Protein AF-A0A951LRX7-F1 (afdb_monomer_lite)

Sequence (237 aa):
MRARKAVAAWLAATILCASPAAPASETRTYRYDALGRLVGTASSTGATTGIGYDPAGNRQSYVVTGAGLAGAGGGGGGGSGGGGGGGATPTVADGSFELPWQDGGYQYDPSAAGARFTGYSGVAANGSAWGFAAAPDGSQVGFLQGGSTTEAATITLAVTGLTPGASYRIVFSHARRPVTGTMWFNVWFDGTDVADVMSTSTDFTPVTSAAFTATATTGTIAFTGVVTANPISAAID

Foldseek 3Di:
DDDDDDDDDDDDDDDPPDDPDDPPDKDKDFDADPVRHTQKIAIPQGKMWGWDADPVGHTDDIDIDGDDDDDDDDDDDDDDDDDDPDQDDKDKACQQVPPPPDPQEKDAFDDDDQKTKDDGKTKGFDNHPLQFHARPDDTIWTKWWEQAQPFKIKMKIKMARADAFDKDKDKKKKAKRPVFAKWWKFKDKQNHTFDTDIHHHSDIDMDITHIDGDRDRMIMIMIITDHDSGGIMMTMD

Radius of gyration: 24.35 Å; chains: 1; bounding box: 57×44×97 Å

Structure (mmCIF, N/CA/C/O backbone):
data_AF-A0A951LRX7-F1
#
_entry.id   AF-A0A951LRX7-F1
#
loop_
_atom_site.group_PDB
_atom_site.id
_atom_site.type_symbol
_atom_site.label_ato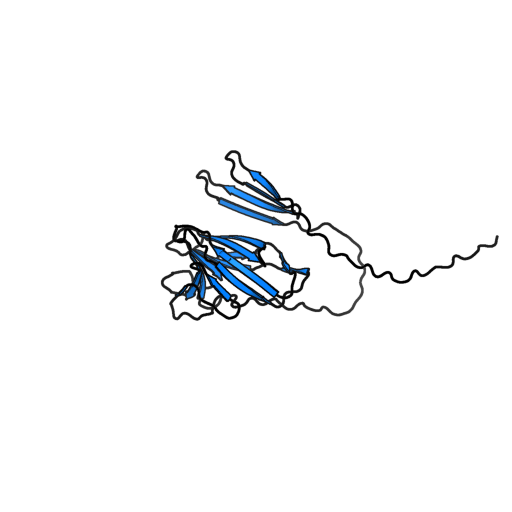m_id
_atom_site.label_alt_id
_atom_site.label_comp_id
_atom_site.label_asym_id
_atom_site.label_entity_id
_atom_site.label_seq_id
_atom_site.pdbx_PDB_ins_code
_atom_site.Cartn_x
_atom_site.Cartn_y
_atom_site.Cartn_z
_atom_site.occupancy
_atom_site.B_iso_or_equiv
_atom_site.auth_seq_id
_atom_site.auth_comp_id
_atom_site.auth_asym_id
_atom_site.auth_atom_id
_atom_site.pdbx_PDB_model_num
ATOM 1 N N . MET A 1 1 ? -24.155 -14.295 78.243 1.00 43.94 1 MET A N 1
ATOM 2 C CA . MET A 1 1 ? -24.267 -14.918 76.904 1.00 43.94 1 MET A CA 1
ATOM 3 C C . MET A 1 1 ? -25.633 -14.621 76.297 1.00 43.94 1 MET A C 1
ATOM 5 O O . MET A 1 1 ? -26.595 -15.230 76.736 1.00 43.94 1 MET A O 1
ATOM 9 N N . ARG A 1 2 ? -25.727 -13.705 75.322 1.00 36.19 2 ARG A N 1
ATOM 10 C CA . ARG A 1 2 ? -26.761 -13.680 74.262 1.00 36.19 2 ARG A CA 1
ATOM 11 C C . ARG A 1 2 ? -26.201 -12.875 73.082 1.00 36.19 2 ARG A C 1
ATOM 13 O O . ARG A 1 2 ? -26.128 -11.654 73.152 1.00 36.19 2 ARG A O 1
ATOM 20 N N . ALA A 1 3 ? -25.749 -13.576 72.044 1.00 32.62 3 ALA A N 1
ATOM 21 C CA . ALA A 1 3 ? -25.273 -12.989 70.795 1.00 32.62 3 ALA A CA 1
ATOM 22 C C . ALA A 1 3 ? -26.460 -12.418 70.000 1.00 32.62 3 ALA A C 1
ATOM 24 O O . ALA A 1 3 ? -27.475 -13.099 69.832 1.00 32.62 3 ALA A O 1
ATOM 25 N N . ARG A 1 4 ? -26.352 -11.173 69.519 1.00 39.75 4 ARG A N 1
ATOM 26 C CA . ARG A 1 4 ? -27.308 -10.592 68.568 1.00 39.75 4 ARG A CA 1
ATOM 27 C C . ARG A 1 4 ? -26.765 -10.761 67.150 1.00 39.75 4 ARG A C 1
ATOM 29 O O . ARG A 1 4 ? -25.621 -10.428 66.868 1.00 39.75 4 ARG A O 1
ATOM 36 N N . LYS A 1 5 ? -27.615 -11.359 66.318 1.00 33.69 5 LYS A N 1
ATOM 37 C CA . LYS A 1 5 ? -27.404 -11.772 64.930 1.00 33.69 5 LYS A CA 1
ATOM 38 C C . LYS A 1 5 ? -27.081 -10.566 64.039 1.00 33.69 5 LYS A C 1
ATOM 40 O O . LYS A 1 5 ? -27.768 -9.551 64.124 1.00 33.69 5 LYS A O 1
ATOM 45 N N . ALA A 1 6 ? -26.078 -10.711 63.177 1.00 30.58 6 ALA A N 1
ATOM 46 C CA . ALA A 1 6 ? -25.810 -9.781 62.087 1.00 30.58 6 ALA A CA 1
ATOM 47 C C . ALA A 1 6 ? -26.921 -9.896 61.029 1.00 30.58 6 ALA A C 1
ATOM 49 O O . ALA A 1 6 ? -27.243 -10.996 60.580 1.00 30.58 6 ALA A O 1
ATOM 50 N N . VAL A 1 7 ? -27.516 -8.763 60.658 1.00 33.38 7 VAL A N 1
ATOM 51 C CA . VAL A 1 7 ? -28.425 -8.645 59.514 1.00 33.38 7 VAL A CA 1
ATOM 52 C C . VAL A 1 7 ? -27.574 -8.250 58.313 1.00 33.38 7 VAL A C 1
ATOM 54 O O . VAL A 1 7 ? -26.934 -7.201 58.324 1.00 33.38 7 VAL A O 1
ATOM 57 N N . ALA A 1 8 ? -27.538 -9.115 57.302 1.00 28.41 8 ALA A N 1
ATOM 58 C CA . ALA A 1 8 ? -26.929 -8.828 56.013 1.00 28.41 8 ALA A CA 1
ATOM 59 C C . ALA A 1 8 ? -27.784 -7.785 55.276 1.00 28.41 8 ALA A C 1
ATOM 61 O O . ALA A 1 8 ? -28.916 -8.068 54.882 1.00 28.41 8 ALA A O 1
ATOM 62 N N . ALA A 1 9 ? -27.252 -6.575 55.119 1.00 28.98 9 ALA A N 1
ATOM 63 C CA . ALA A 1 9 ? -27.815 -5.572 54.229 1.00 28.98 9 ALA A CA 1
ATOM 64 C C . ALA A 1 9 ? -27.370 -5.889 52.794 1.00 28.98 9 ALA A C 1
ATOM 66 O O . ALA A 1 9 ? -26.182 -5.858 52.480 1.00 28.98 9 ALA A O 1
ATOM 67 N N . TRP A 1 10 ? -28.335 -6.218 51.939 1.00 28.05 10 TRP A N 1
ATOM 68 C CA . TRP A 1 10 ? -28.163 -6.258 50.491 1.00 28.05 10 TRP A CA 1
ATOM 69 C C . TRP A 1 10 ? -28.014 -4.819 49.985 1.00 28.05 10 TRP A C 1
ATOM 71 O O . TRP A 1 10 ? -28.944 -4.027 50.139 1.00 28.05 10 TRP A O 1
ATOM 81 N N . LEU A 1 11 ? -26.870 -4.464 49.392 1.00 31.81 11 LEU A N 1
ATOM 82 C CA . LEU A 1 11 ? -26.773 -3.232 48.610 1.00 31.81 11 LEU A CA 1
ATOM 83 C C . LEU A 1 11 ? -27.302 -3.507 47.198 1.00 31.81 11 LEU A C 1
ATOM 85 O O . LEU A 1 11 ? -26.846 -4.425 46.518 1.00 31.81 11 LEU A O 1
ATOM 89 N N . ALA A 1 12 ? -28.285 -2.705 46.796 1.00 31.39 12 ALA A N 1
ATOM 90 C CA . ALA A 1 12 ? -28.817 -2.641 45.446 1.00 31.39 12 ALA A CA 1
ATOM 91 C C . ALA A 1 12 ? -27.727 -2.249 44.431 1.00 31.39 12 ALA A C 1
ATOM 93 O O . ALA A 1 12 ? -26.771 -1.549 44.762 1.00 31.39 12 ALA A O 1
ATOM 94 N N . A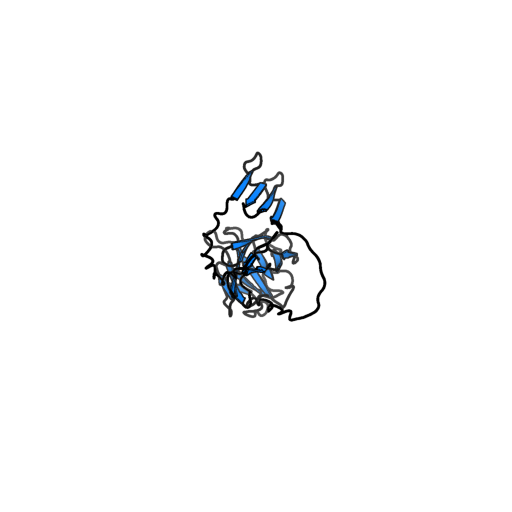LA A 1 13 ? -27.899 -2.710 43.192 1.00 28.11 13 ALA A N 1
ATOM 95 C CA . ALA A 1 13 ? -27.019 -2.444 42.066 1.00 28.11 13 ALA A CA 1
ATOM 96 C C . ALA A 1 13 ? -26.809 -0.938 41.831 1.00 28.11 13 ALA A C 1
ATOM 98 O O . ALA A 1 13 ? -27.767 -0.198 41.604 1.00 28.11 13 ALA A O 1
ATOM 99 N N . THR A 1 14 ? -25.548 -0.510 41.802 1.00 38.72 14 THR A N 1
ATOM 100 C CA . THR A 1 14 ? -25.155 0.790 41.256 1.00 38.72 14 THR A CA 1
ATOM 101 C C . THR A 1 14 ? -24.667 0.566 39.831 1.00 38.72 14 THR A C 1
ATOM 103 O O . THR A 1 14 ? -23.676 -0.127 39.609 1.00 38.72 14 THR A O 1
ATOM 106 N N . ILE A 1 15 ? -25.364 1.146 38.857 1.00 37.88 15 ILE A N 1
ATOM 107 C CA . ILE A 1 15 ? -24.855 1.283 37.492 1.00 37.88 15 ILE A CA 1
ATOM 108 C C . ILE A 1 15 ? -23.703 2.288 37.561 1.00 37.88 15 ILE A C 1
ATOM 110 O O . ILE A 1 15 ? -23.931 3.469 37.820 1.00 37.88 15 ILE A O 1
ATOM 114 N N . LEU A 1 16 ? -22.467 1.826 37.360 1.00 34.72 16 LEU A N 1
ATOM 115 C CA . LEU A 1 16 ? -21.348 2.725 37.113 1.00 34.72 16 LEU A CA 1
ATOM 116 C C . LEU A 1 16 ? -21.436 3.155 35.647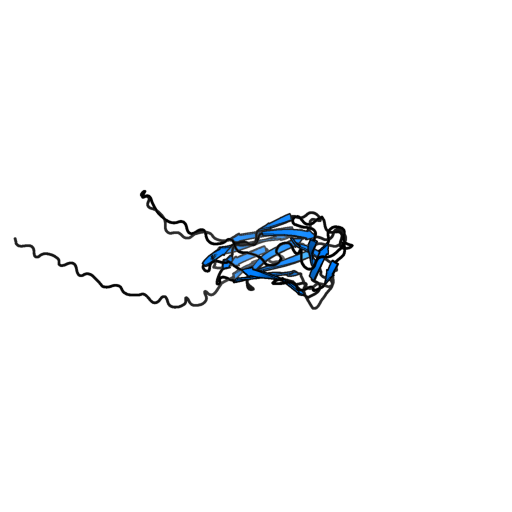 1.00 34.72 16 LEU A C 1
ATOM 118 O O . LEU A 1 16 ? -21.155 2.374 34.739 1.00 34.72 16 LEU A O 1
ATOM 122 N N . CYS A 1 17 ? -21.858 4.392 35.410 1.00 32.47 17 CYS A N 1
ATOM 123 C CA . CYS A 1 17 ? -21.597 5.062 34.148 1.00 32.47 17 CYS A CA 1
ATOM 124 C C . CYS A 1 17 ? -20.072 5.151 33.977 1.00 32.47 17 CYS A C 1
ATOM 126 O O . CYS A 1 17 ? -19.405 5.926 34.657 1.00 32.47 17 CYS A O 1
ATOM 128 N N . ALA A 1 18 ? -19.499 4.318 33.106 1.00 36.84 18 ALA A N 1
ATOM 129 C CA . ALA A 1 18 ? -18.124 4.505 32.672 1.00 36.84 18 ALA A CA 1
ATOM 130 C C . ALA A 1 18 ? -18.084 5.797 31.847 1.00 36.84 18 ALA A C 1
ATOM 132 O O . ALA A 1 18 ? -18.617 5.855 30.739 1.00 36.84 18 ALA A O 1
ATOM 133 N N . SER A 1 19 ? -17.508 6.856 32.413 1.00 38.84 19 SER A N 1
ATOM 134 C CA . SER A 1 19 ? -17.139 8.050 31.656 1.00 38.84 19 SER A CA 1
ATOM 135 C C . SER A 1 19 ? -16.289 7.633 30.449 1.00 38.84 19 SER A C 1
ATOM 137 O O . SER A 1 19 ? -15.494 6.696 30.585 1.00 38.84 19 SER A O 1
ATOM 139 N N . PRO A 1 20 ? -16.387 8.308 29.287 1.00 48.31 20 PRO A N 1
ATOM 140 C CA . PRO A 1 20 ? -15.392 8.107 28.244 1.00 48.31 20 PRO A CA 1
ATOM 141 C C . PRO A 1 20 ? -14.014 8.389 28.853 1.00 48.31 20 PRO A C 1
ATOM 143 O O . PRO A 1 20 ? -13.790 9.456 29.430 1.00 48.31 20 PRO A O 1
ATOM 146 N N . ALA A 1 21 ? -13.119 7.400 28.794 1.00 50.03 21 ALA A N 1
ATOM 147 C CA . ALA A 1 21 ? -11.729 7.591 29.175 1.00 50.03 21 ALA A CA 1
ATOM 148 C C . ALA A 1 21 ? -11.182 8.765 28.350 1.00 50.03 21 ALA A C 1
ATOM 150 O O . ALA A 1 21 ? -11.348 8.793 27.130 1.00 50.03 21 ALA A O 1
ATOM 151 N N . ALA A 1 22 ? -10.581 9.755 29.015 1.00 47.47 22 ALA A N 1
ATOM 152 C CA . ALA A 1 22 ? -9.877 10.829 28.324 1.00 47.47 22 ALA A CA 1
ATOM 153 C C . ALA A 1 22 ? -8.868 10.216 27.331 1.00 47.47 22 ALA A C 1
ATOM 155 O O . ALA A 1 22 ? -8.315 9.155 27.644 1.00 47.47 22 ALA A O 1
ATOM 156 N N . PRO A 1 23 ? -8.611 10.835 26.161 1.00 44.59 23 PRO A N 1
ATOM 157 C CA . PRO A 1 23 ? -7.575 10.344 25.260 1.00 44.59 23 PRO A CA 1
ATOM 158 C C . PRO A 1 23 ? -6.270 10.182 26.046 1.00 44.59 23 PRO A C 1
ATOM 160 O O . PRO A 1 23 ? -5.766 11.140 26.637 1.00 44.59 23 PRO A O 1
ATOM 163 N N . ALA A 1 24 ? -5.764 8.951 26.119 1.00 57.34 24 ALA A N 1
ATOM 164 C CA . ALA A 1 24 ? -4.496 8.680 26.773 1.00 57.34 24 ALA A CA 1
ATOM 165 C C . ALA A 1 24 ? -3.404 9.436 26.009 1.00 57.34 24 ALA A C 1
ATOM 167 O O . ALA A 1 24 ? -3.236 9.241 24.807 1.00 57.34 24 ALA A O 1
ATOM 168 N N . SER A 1 25 ? -2.685 10.323 26.695 1.00 47.06 25 SER A N 1
ATOM 169 C CA . SER A 1 25 ? -1.537 11.011 26.108 1.00 47.06 25 SER A CA 1
ATOM 170 C C . SER A 1 25 ? -0.422 9.984 25.880 1.00 47.06 25 SER A C 1
ATOM 172 O O . SER A 1 25 ? 0.021 9.337 26.832 1.00 47.06 25 SER A O 1
ATOM 174 N N . GLU A 1 26 ? -0.005 9.787 24.628 1.00 55.44 26 GLU A N 1
ATOM 175 C CA . GLU A 1 26 ? 1.078 8.868 24.265 1.00 55.44 26 GLU A CA 1
ATOM 176 C C . GLU A 1 26 ? 2.424 9.598 24.349 1.00 55.44 26 GLU A C 1
ATOM 178 O O . GLU A 1 26 ? 2.680 10.550 23.611 1.00 55.44 26 GLU A O 1
ATOM 183 N N . THR A 1 27 ? 3.316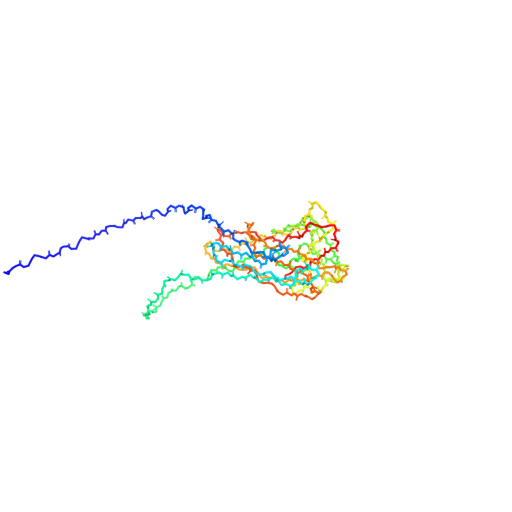 9.134 25.223 1.00 55.03 27 THR A N 1
ATOM 184 C CA . THR A 1 27 ? 4.696 9.626 25.271 1.00 55.03 27 THR A CA 1
ATOM 185 C C . THR A 1 27 ? 5.564 8.751 24.379 1.00 55.03 27 THR A C 1
ATOM 187 O O . THR A 1 27 ? 5.663 7.546 24.608 1.00 55.03 27 THR A O 1
ATOM 190 N N . ARG A 1 28 ? 6.238 9.350 23.392 1.00 73.12 28 ARG A N 1
ATOM 191 C CA . ARG A 1 28 ? 7.239 8.670 22.558 1.00 73.12 28 ARG A CA 1
ATOM 192 C C . ARG A 1 28 ? 8.647 9.128 22.911 1.00 73.12 28 ARG A C 1
ATOM 194 O O . ARG A 1 28 ? 8.949 10.317 22.888 1.00 73.12 28 ARG A O 1
ATOM 201 N N . THR A 1 29 ? 9.514 8.165 23.186 1.00 69.25 29 THR A N 1
ATOM 202 C CA . THR A 1 29 ? 10.941 8.358 23.438 1.00 69.25 29 THR A CA 1
ATOM 203 C C . THR A 1 29 ? 11.731 7.938 22.209 1.00 69.25 29 THR A C 1
ATOM 205 O O . THR A 1 29 ? 11.497 6.861 21.663 1.00 69.25 29 THR A O 1
ATOM 208 N N . TYR A 1 30 ? 12.697 8.757 21.801 1.00 74.94 30 TYR A N 1
ATOM 209 C CA . TYR A 1 30 ? 13.576 8.502 20.661 1.00 74.94 30 TYR A CA 1
ATOM 210 C C . TYR A 1 30 ? 15.002 8.225 21.148 1.00 74.94 30 TYR A C 1
ATOM 212 O O . TYR A 1 30 ? 15.484 8.864 22.084 1.00 74.94 30 TYR A O 1
ATOM 220 N N . ARG A 1 31 ? 15.679 7.263 20.521 1.00 78.38 31 ARG A N 1
ATOM 221 C CA . ARG A 1 31 ? 17.089 6.928 20.756 1.00 78.38 31 ARG A CA 1
ATOM 222 C C . ARG A 1 31 ? 17.866 7.145 19.469 1.00 78.38 31 ARG A C 1
ATOM 224 O O . ARG A 1 31 ? 17.432 6.673 18.421 1.00 78.38 31 ARG A O 1
ATOM 231 N N . TYR A 1 32 ? 19.018 7.797 19.564 1.00 72.62 32 TYR A N 1
ATOM 232 C CA . TYR A 1 32 ? 19.867 8.132 18.420 1.00 72.62 32 TYR A CA 1
ATOM 233 C C . TYR A 1 32 ? 21.262 7.512 18.563 1.00 72.62 32 TYR A C 1
ATOM 235 O O . TYR A 1 32 ? 21.714 7.268 19.683 1.00 72.62 32 TYR A O 1
ATOM 243 N N . ASP A 1 33 ? 21.930 7.240 17.442 1.00 69.38 33 ASP A N 1
ATOM 244 C CA . ASP A 1 33 ? 23.351 6.878 17.430 1.00 69.38 33 ASP A CA 1
ATOM 245 C C . ASP A 1 33 ? 24.268 8.111 17.537 1.00 69.38 33 ASP A C 1
ATOM 247 O O . ASP A 1 33 ? 23.818 9.258 17.576 1.00 69.38 33 ASP A O 1
ATOM 251 N N . ALA A 1 34 ? 25.583 7.873 17.564 1.00 66.00 34 ALA A N 1
ATOM 252 C CA . ALA A 1 34 ? 26.605 8.919 17.631 1.00 66.00 34 ALA A CA 1
ATOM 253 C C . ALA A 1 34 ? 26.643 9.848 16.397 1.00 66.00 34 ALA A C 1
ATOM 255 O O . ALA A 1 34 ? 27.283 10.895 16.452 1.00 66.00 34 ALA A O 1
ATOM 256 N N . LEU A 1 35 ? 25.966 9.483 15.301 1.00 73.94 35 LEU A N 1
ATOM 257 C CA . LEU A 1 35 ? 25.817 10.299 14.092 1.00 73.94 35 LEU A CA 1
ATOM 258 C C . LEU A 1 35 ? 24.482 11.068 14.073 1.00 73.94 35 LEU A C 1
ATOM 260 O O . LEU A 1 35 ? 24.171 11.727 13.084 1.00 73.94 35 LEU A O 1
ATOM 264 N N . GLY A 1 36 ? 23.688 10.993 15.148 1.00 64.44 36 GLY A N 1
ATOM 265 C CA . GLY A 1 36 ? 22.400 11.678 15.270 1.00 64.44 36 GLY A CA 1
ATOM 266 C C . GLY A 1 36 ? 21.255 11.004 14.511 1.00 64.44 36 GLY A C 1
ATOM 267 O O . GLY A 1 36 ? 20.200 11.610 14.328 1.00 64.44 36 GLY A O 1
ATOM 268 N N . ARG A 1 37 ? 21.428 9.757 14.062 1.00 70.25 37 ARG A N 1
ATOM 269 C CA . ARG A 1 37 ? 20.396 9.009 13.330 1.00 70.25 37 ARG A CA 1
ATOM 270 C C . ARG A 1 37 ? 19.534 8.206 14.295 1.00 70.25 37 ARG A C 1
ATOM 272 O O . ARG A 1 37 ? 20.029 7.710 15.303 1.00 70.25 37 ARG A O 1
ATOM 279 N N . LEU A 1 38 ? 18.242 8.074 13.999 1.00 70.94 38 LEU A N 1
ATOM 280 C CA . LEU A 1 38 ? 17.287 7.381 14.866 1.00 70.94 38 LEU A CA 1
ATOM 281 C C . LEU A 1 38 ? 17.573 5.872 14.898 1.00 70.94 38 LEU A C 1
ATOM 283 O O . LEU A 1 38 ? 17.402 5.200 13.893 1.00 70.94 38 LEU A O 1
ATOM 287 N N . VAL A 1 39 ? 17.943 5.321 16.054 1.00 80.56 39 VAL A N 1
ATOM 288 C CA . VAL A 1 39 ? 18.183 3.875 16.251 1.00 80.56 39 VAL A CA 1
ATOM 289 C C . VAL A 1 39 ? 17.077 3.170 17.023 1.00 80.56 39 VAL A C 1
ATOM 291 O O . VAL A 1 39 ? 17.072 1.946 17.147 1.00 80.56 39 VAL A O 1
ATOM 294 N N . GLY A 1 40 ? 16.110 3.917 17.547 1.00 77.06 40 GLY A N 1
ATOM 295 C CA . GLY A 1 40 ? 14.910 3.303 18.082 1.00 77.06 40 GLY A CA 1
ATOM 296 C C . GLY A 1 40 ? 13.910 4.277 18.663 1.00 77.06 40 GLY A C 1
ATOM 297 O O . GLY A 1 40 ? 14.247 5.398 19.037 1.00 77.06 40 GLY A O 1
ATOM 298 N N . THR A 1 41 ? 12.678 3.809 18.779 1.00 69.81 41 THR A N 1
ATOM 299 C CA . THR A 1 41 ? 11.594 4.514 19.459 1.00 69.81 41 THR A CA 1
ATOM 300 C C . THR A 1 41 ? 11.045 3.639 20.580 1.00 69.81 41 THR A C 1
ATOM 302 O O . THR A 1 41 ? 11.215 2.417 20.571 1.00 69.81 41 THR A O 1
ATOM 305 N N . ALA A 1 42 ? 10.423 4.256 21.575 1.00 73.06 42 ALA A N 1
ATOM 306 C CA . ALA A 1 42 ? 9.637 3.574 22.590 1.00 73.06 42 ALA A CA 1
ATOM 307 C C . ALA A 1 42 ? 8.398 4.413 22.897 1.00 73.06 42 ALA A C 1
ATOM 309 O O . ALA A 1 42 ? 8.519 5.586 23.232 1.00 73.06 42 ALA A O 1
ATOM 310 N N . SER A 1 43 ? 7.222 3.820 22.778 1.00 69.56 43 SER A N 1
ATOM 311 C CA . SER A 1 43 ? 5.959 4.414 23.189 1.00 69.56 43 SER A CA 1
ATOM 312 C C . SER A 1 43 ? 5.650 4.053 24.640 1.00 69.56 43 SER A C 1
ATOM 314 O O . SER A 1 43 ? 5.992 2.964 25.107 1.00 69.56 43 SER A O 1
ATOM 316 N N . SER A 1 44 ? 4.941 4.931 25.348 1.00 60.81 44 SER A N 1
ATOM 317 C CA . SER A 1 44 ? 4.387 4.661 26.677 1.00 60.81 44 SER A CA 1
ATOM 318 C C . SER A 1 44 ? 3.352 3.533 26.686 1.00 60.81 44 SER A C 1
ATOM 320 O O . SER A 1 44 ? 3.011 3.035 27.753 1.00 60.81 44 SER A O 1
ATOM 322 N N . THR A 1 45 ? 2.875 3.099 25.516 1.00 61.91 45 THR A N 1
ATOM 323 C CA . THR A 1 45 ? 2.029 1.906 25.343 1.00 61.91 45 THR A CA 1
ATOM 324 C C . THR A 1 45 ? 2.845 0.615 25.189 1.00 61.91 45 THR A C 1
ATOM 326 O O . THR A 1 45 ? 2.279 -0.469 25.073 1.00 61.91 45 THR A O 1
ATOM 329 N N . GLY A 1 46 ? 4.180 0.712 25.213 1.00 53.59 46 GLY A N 1
ATOM 330 C CA . GLY A 1 46 ? 5.102 -0.421 25.200 1.00 53.59 46 GLY A CA 1
ATOM 331 C C . GLY A 1 46 ? 5.484 -0.932 23.808 1.00 53.59 46 GLY A C 1
ATOM 332 O O . GLY A 1 46 ? 6.168 -1.949 23.699 1.00 53.59 46 GLY A O 1
ATOM 333 N N . ALA A 1 47 ? 5.085 -0.232 22.743 1.00 65.62 47 ALA A N 1
ATOM 334 C CA . ALA A 1 47 ? 5.655 -0.425 21.414 1.00 65.62 47 ALA A CA 1
ATOM 335 C C . ALA A 1 47 ? 7.085 0.124 21.357 1.00 65.62 47 ALA A C 1
ATOM 337 O O . ALA A 1 47 ? 7.351 1.231 21.816 1.00 65.62 47 ALA A O 1
ATOM 338 N N . THR A 1 48 ? 8.012 -0.635 20.785 1.00 63.41 48 THR A N 1
ATOM 339 C CA . THR A 1 48 ? 9.401 -0.224 20.587 1.00 63.41 48 THR A CA 1
ATOM 340 C C . THR A 1 48 ? 9.851 -0.528 19.171 1.00 63.41 48 THR A C 1
ATOM 342 O O . THR A 1 48 ? 9.491 -1.561 18.615 1.00 63.41 48 THR A O 1
ATOM 345 N N . THR A 1 49 ? 10.679 0.351 18.621 1.00 73.25 49 THR A N 1
ATOM 346 C CA . THR A 1 49 ? 11.357 0.155 17.341 1.00 73.25 49 THR A CA 1
ATOM 347 C C . THR A 1 49 ? 12.864 0.065 17.574 1.00 73.25 49 THR A C 1
ATOM 349 O O . THR A 1 49 ? 13.415 0.796 18.405 1.00 73.25 49 THR A O 1
ATOM 352 N N . GLY A 1 50 ? 13.544 -0.802 16.829 1.00 68.25 50 GLY A N 1
ATOM 353 C CA . GLY A 1 50 ? 14.996 -0.847 16.681 1.00 68.25 50 GLY A CA 1
ATOM 354 C C . GLY A 1 50 ? 15.384 -0.652 15.219 1.00 68.25 50 GLY A C 1
ATOM 355 O O . GLY A 1 50 ? 14.826 -1.314 14.350 1.00 68.25 50 GLY A O 1
ATOM 356 N N . ILE A 1 51 ? 16.326 0.251 14.953 1.00 74.06 51 ILE A N 1
ATOM 357 C CA . ILE A 1 51 ? 16.809 0.578 13.608 1.00 74.06 51 ILE A CA 1
ATOM 358 C C . ILE A 1 51 ? 18.322 0.365 13.545 1.00 74.06 51 ILE A C 1
ATOM 360 O O . ILE A 1 51 ? 19.052 0.909 14.373 1.00 74.06 51 ILE A O 1
ATOM 364 N N . GLY A 1 52 ? 18.796 -0.401 12.562 1.00 65.38 52 GLY A N 1
ATOM 365 C CA . GLY A 1 52 ? 20.220 -0.572 12.269 1.00 65.38 52 GLY A CA 1
ATOM 366 C C . GLY A 1 52 ? 20.606 0.086 10.951 1.00 65.38 52 GLY A C 1
ATOM 367 O O . GLY A 1 52 ? 19.820 0.090 10.002 1.00 65.38 52 GLY A O 1
ATOM 368 N N . TYR A 1 53 ? 21.825 0.617 10.885 1.00 66.31 53 TYR A N 1
ATOM 369 C CA . TYR A 1 53 ? 22.378 1.265 9.698 1.00 66.31 53 TYR A CA 1
ATOM 370 C C . TYR A 1 53 ? 23.697 0.615 9.273 1.00 66.31 53 TYR A C 1
ATOM 372 O O . TYR A 1 53 ? 24.496 0.230 10.126 1.00 66.31 53 TYR A O 1
ATOM 380 N N . ASP A 1 54 ? 23.942 0.551 7.965 1.00 60.69 54 ASP A N 1
ATOM 381 C CA . ASP A 1 54 ? 25.231 0.166 7.393 1.00 60.69 54 ASP A CA 1
ATOM 382 C C . ASP A 1 54 ? 26.273 1.315 7.502 1.00 60.69 54 ASP A C 1
ATOM 384 O O . ASP A 1 54 ? 25.920 2.457 7.841 1.00 60.69 54 ASP A O 1
ATOM 388 N N . PRO A 1 55 ? 27.569 1.051 7.220 1.00 58.81 55 PRO A N 1
ATOM 389 C CA . PRO A 1 55 ? 28.615 2.079 7.243 1.00 58.81 55 PRO A CA 1
ATOM 390 C C . PRO A 1 55 ? 28.445 3.202 6.209 1.00 58.81 55 PRO A C 1
ATOM 392 O O . PRO A 1 55 ? 29.034 4.266 6.378 1.00 58.81 55 PRO A O 1
ATOM 395 N N . ALA A 1 56 ? 27.667 2.979 5.145 1.00 56.72 56 ALA A N 1
ATOM 396 C CA . ALA A 1 56 ? 27.400 3.971 4.104 1.00 56.72 56 ALA A CA 1
ATOM 397 C C . ALA A 1 56 ? 26.251 4.925 4.472 1.00 56.72 56 ALA A C 1
ATOM 399 O O . ALA A 1 56 ? 26.021 5.907 3.771 1.00 56.72 56 ALA A O 1
ATOM 400 N N . GLY A 1 57 ? 25.549 4.670 5.578 1.00 56.50 57 GLY A N 1
ATOM 401 C CA . GLY A 1 57 ? 24.465 5.523 6.045 1.00 56.50 57 GLY A CA 1
ATOM 402 C C . GLY A 1 57 ? 23.070 4.942 5.837 1.00 56.50 57 GLY A C 1
ATOM 403 O O . GLY A 1 57 ? 22.106 5.517 6.343 1.00 56.50 57 GLY A O 1
ATOM 404 N N . ASN A 1 58 ? 22.945 3.820 5.131 1.00 58.94 58 ASN A N 1
ATOM 405 C CA . ASN A 1 58 ? 21.653 3.271 4.743 1.00 58.94 58 ASN A CA 1
ATOM 406 C C . ASN A 1 58 ? 21.069 2.418 5.862 1.00 58.94 58 ASN A C 1
ATOM 408 O O . ASN A 1 58 ? 21.785 1.736 6.592 1.00 58.94 58 ASN A O 1
ATOM 412 N N . ARG A 1 59 ? 19.744 2.432 5.998 1.00 63.31 59 ARG A N 1
ATOM 413 C CA . ARG A 1 59 ? 19.042 1.606 6.985 1.00 63.31 59 ARG A CA 1
ATOM 414 C C . ARG A 1 59 ? 19.105 0.131 6.565 1.00 63.31 59 ARG A C 1
ATOM 416 O O . ARG A 1 59 ? 18.558 -0.227 5.527 1.00 63.31 59 ARG A O 1
ATOM 423 N N . GLN A 1 60 ? 19.751 -0.706 7.375 1.00 57.50 60 GLN A N 1
ATOM 424 C CA . GLN A 1 60 ? 19.953 -2.142 7.142 1.00 57.50 60 GLN A CA 1
ATOM 425 C C . GLN A 1 60 ? 18.942 -3.022 7.899 1.00 57.50 60 GLN A C 1
ATOM 427 O O . GLN A 1 60 ? 18.614 -4.107 7.428 1.00 57.50 60 GLN A O 1
ATOM 432 N N . SER A 1 61 ? 18.431 -2.582 9.054 1.00 41.88 61 SER A N 1
ATOM 433 C CA . SER A 1 61 ? 17.449 -3.346 9.838 1.00 41.88 61 SER A CA 1
ATOM 434 C C . SER A 1 61 ? 16.386 -2.452 10.477 1.00 41.88 61 SER A C 1
ATOM 436 O O . SER A 1 61 ? 16.646 -1.291 10.797 1.00 41.88 61 SER A O 1
ATOM 438 N N . TYR A 1 62 ? 15.177 -2.997 10.643 1.00 51.31 62 TYR A N 1
ATOM 439 C CA . TYR A 1 62 ? 14.057 -2.351 11.327 1.00 51.31 62 TYR A CA 1
ATOM 440 C C . TYR A 1 62 ? 13.210 -3.417 12.038 1.00 51.31 62 TYR A C 1
ATOM 442 O O . TYR A 1 62 ? 12.654 -4.295 11.384 1.00 51.31 62 TYR A O 1
ATOM 450 N N . VAL A 1 63 ? 13.153 -3.382 13.370 1.00 56.41 63 VAL A N 1
ATOM 451 C CA . VAL A 1 63 ? 12.435 -4.357 14.211 1.00 56.41 63 VAL A CA 1
ATOM 452 C C . VAL A 1 63 ? 11.430 -3.617 15.081 1.00 56.41 63 VAL A C 1
ATOM 454 O O . VAL A 1 63 ? 11.815 -2.684 15.779 1.00 56.41 63 VAL A O 1
ATOM 457 N N . VAL A 1 64 ? 10.168 -4.050 15.079 1.00 56.38 64 VAL A N 1
ATOM 458 C CA . VAL A 1 64 ? 9.109 -3.498 15.939 1.00 56.38 64 VAL A CA 1
ATOM 459 C C . VAL A 1 64 ? 8.654 -4.562 16.939 1.00 56.38 64 VAL A C 1
ATOM 461 O O . VAL A 1 64 ? 8.251 -5.654 16.545 1.00 56.38 64 VAL A O 1
ATOM 464 N N . THR A 1 65 ? 8.687 -4.238 18.232 1.00 68.19 65 THR A N 1
ATOM 465 C CA . THR A 1 65 ? 8.256 -5.114 19.335 1.00 68.19 65 THR A CA 1
ATOM 466 C C . THR A 1 65 ? 7.194 -4.401 20.166 1.00 68.19 65 THR A C 1
ATOM 468 O O . THR A 1 65 ? 7.455 -3.312 20.671 1.00 68.19 65 THR A O 1
ATOM 471 N N . GLY A 1 66 ? 6.009 -4.999 20.331 1.00 51.62 66 GLY A N 1
ATOM 472 C CA . GLY A 1 66 ? 4.880 -4.418 21.072 1.00 51.62 66 GLY A CA 1
ATOM 473 C C . GLY A 1 66 ? 4.514 -5.194 22.336 1.00 51.62 66 GLY A C 1
ATOM 474 O O . GLY A 1 66 ? 4.398 -6.418 22.296 1.00 51.62 66 GLY A O 1
ATOM 475 N N . ALA A 1 67 ? 4.334 -4.465 23.441 1.00 41.38 67 ALA A N 1
ATOM 476 C CA . ALA A 1 67 ? 4.015 -4.968 24.772 1.00 41.38 67 ALA A CA 1
ATOM 477 C C . ALA A 1 67 ? 2.720 -5.788 24.835 1.00 41.38 67 ALA A C 1
ATOM 479 O O . ALA A 1 67 ? 1.613 -5.279 24.673 1.00 41.38 67 ALA A O 1
ATOM 480 N N . GLY A 1 68 ? 2.878 -7.063 25.175 1.00 31.14 68 GLY A N 1
ATOM 481 C CA . GLY A 1 68 ? 1.832 -7.849 25.799 1.00 31.14 68 GLY A CA 1
ATOM 482 C C . GLY A 1 68 ? 2.004 -7.835 27.318 1.00 31.14 68 GLY A C 1
ATOM 483 O O . GLY A 1 68 ? 3.050 -8.228 27.822 1.00 31.14 68 GLY A O 1
ATOM 484 N N . LEU A 1 69 ? 0.906 -7.506 28.002 1.00 31.70 69 LEU A N 1
ATOM 485 C CA . LEU A 1 69 ? 0.496 -8.057 29.299 1.00 31.70 69 LEU A CA 1
ATOM 486 C C . LEU A 1 69 ? 1.113 -7.446 30.580 1.00 31.70 69 LEU A C 1
ATOM 488 O O . LEU A 1 69 ? 2.119 -7.908 31.105 1.00 31.70 69 LEU A O 1
ATOM 492 N N . ALA A 1 70 ? 0.361 -6.536 31.204 1.00 27.89 70 ALA A N 1
ATOM 493 C CA . ALA A 1 70 ? 0.063 -6.631 32.637 1.00 27.89 70 ALA A CA 1
ATOM 494 C C . ALA A 1 70 ? -1.439 -6.972 32.716 1.00 27.89 70 ALA A C 1
ATOM 496 O O . ALA A 1 70 ? -2.248 -6.239 32.167 1.00 27.89 70 ALA A O 1
ATOM 497 N N . GLY A 1 71 ? -1.932 -8.088 33.242 1.00 27.67 71 GLY A N 1
ATOM 498 C CA . GLY A 1 71 ? -1.432 -8.937 34.310 1.00 27.67 71 GLY A CA 1
ATOM 499 C C . GLY A 1 71 ? -2.506 -8.977 35.400 1.00 27.67 71 GLY A C 1
ATOM 500 O O . GLY A 1 71 ? -2.428 -8.221 36.357 1.00 27.67 71 GLY A O 1
ATOM 501 N N . ALA A 1 72 ? -3.511 -9.843 35.258 1.00 27.97 72 ALA A N 1
ATOM 502 C CA . ALA A 1 72 ? -4.320 -10.320 36.379 1.00 27.97 72 ALA A CA 1
ATOM 503 C C . ALA A 1 72 ? -4.374 -11.846 36.267 1.00 27.97 72 ALA A C 1
ATOM 505 O O . ALA A 1 72 ? -5.030 -12.402 35.389 1.00 27.97 72 ALA A O 1
ATOM 506 N N . GLY A 1 73 ? -3.556 -12.508 37.083 1.00 27.45 73 GLY A N 1
ATOM 507 C CA . GLY A 1 73 ? -3.382 -13.951 37.067 1.00 27.45 73 GLY A CA 1
ATOM 508 C C . GLY A 1 73 ? -4.429 -14.700 37.890 1.00 27.45 73 GLY A C 1
ATOM 509 O O . GLY A 1 73 ? -4.912 -14.202 38.900 1.00 27.45 73 GLY A O 1
ATOM 510 N N . GLY A 1 74 ? -4.655 -15.948 37.475 1.00 28.38 74 GLY A N 1
ATOM 511 C CA . GLY A 1 74 ? -4.634 -17.114 38.360 1.00 28.38 74 GLY A CA 1
ATOM 512 C C . GLY A 1 74 ? -5.941 -17.543 39.030 1.00 28.38 74 GLY A C 1
ATOM 513 O O . GLY A 1 74 ? -6.423 -16.894 39.948 1.00 28.38 74 GLY A O 1
ATOM 514 N N . GLY A 1 75 ? -6.402 -18.749 38.680 1.00 25.58 75 GLY A N 1
ATOM 515 C CA . GLY A 1 75 ? -7.261 -19.568 39.544 1.00 25.58 75 GLY A CA 1
ATOM 516 C C . GLY A 1 75 ? -8.191 -20.497 38.769 1.00 25.58 75 GLY A C 1
ATOM 517 O O . GLY A 1 75 ? -9.202 -20.049 38.247 1.00 25.58 75 GLY A O 1
ATOM 518 N N . GLY A 1 76 ? -7.837 -21.782 38.675 1.00 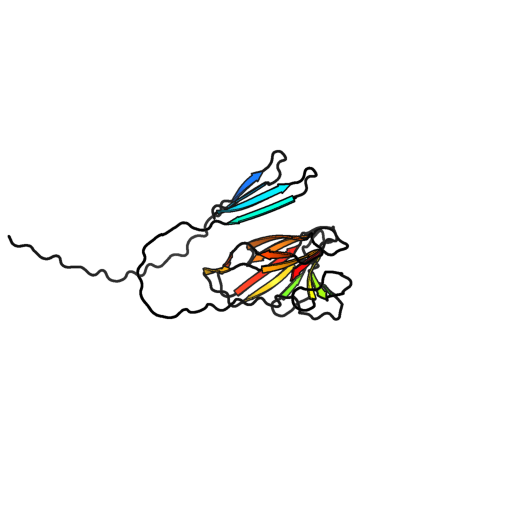28.73 76 GLY A N 1
ATOM 519 C CA . GLY A 1 76 ? -8.588 -22.795 37.930 1.00 28.73 76 GLY A CA 1
ATOM 520 C C . GLY A 1 76 ? -9.894 -23.265 38.586 1.00 28.73 76 GLY A C 1
ATOM 521 O O . GLY A 1 76 ? -10.148 -23.026 39.763 1.00 28.73 76 GLY A O 1
ATOM 522 N N . GLY A 1 77 ? -10.685 -24.007 37.809 1.00 26.70 77 GLY A N 1
ATOM 523 C CA . GLY A 1 77 ? -11.866 -24.739 38.270 1.00 26.70 77 GLY A CA 1
ATOM 524 C C . GLY A 1 77 ? -12.812 -25.052 37.112 1.00 26.70 77 GLY A C 1
ATOM 525 O O . GLY A 1 77 ? -13.331 -24.139 36.483 1.00 26.70 77 GLY A O 1
ATOM 526 N N . GLY A 1 78 ? -12.989 -26.337 36.797 1.00 33.72 78 GLY A N 1
ATOM 527 C CA . GLY A 1 78 ? -13.794 -26.807 35.670 1.00 33.72 78 GLY A CA 1
ATOM 528 C C . GLY A 1 78 ? -15.293 -26.518 35.790 1.00 33.72 78 GLY A C 1
ATOM 529 O O . GLY A 1 78 ? -15.843 -26.404 36.882 1.00 33.72 78 GLY A O 1
ATOM 530 N N . GLY A 1 79 ? -15.958 -26.462 34.637 1.00 28.59 79 GLY A N 1
ATOM 531 C CA . GLY A 1 79 ? -17.409 -26.364 34.527 1.00 28.59 79 GLY A CA 1
ATOM 532 C C . GLY A 1 79 ? -17.831 -26.254 33.065 1.00 28.59 79 GLY A C 1
ATOM 533 O O . GLY A 1 79 ? -17.403 -25.350 32.359 1.00 28.59 79 GLY A O 1
ATOM 534 N N . SER A 1 80 ? -18.623 -27.218 32.603 1.00 46.00 80 SER A N 1
ATOM 535 C CA . SER A 1 80 ? -19.140 -27.316 31.239 1.00 46.00 80 SER A CA 1
ATOM 536 C C . SER A 1 80 ? -20.124 -26.199 30.885 1.00 46.00 80 SER A C 1
ATOM 538 O O . SER A 1 80 ? -20.994 -25.884 31.696 1.00 46.00 80 SER A O 1
ATOM 540 N N . GLY A 1 81 ? -20.115 -25.780 29.617 1.00 31.73 81 GLY A N 1
ATOM 541 C CA . GLY A 1 81 ? -21.319 -25.325 28.918 1.00 31.73 81 GLY A CA 1
ATOM 542 C C . GLY A 1 81 ? -21.262 -23.914 28.332 1.00 31.73 81 GLY A C 1
ATOM 543 O O . GLY A 1 81 ? -21.078 -22.944 29.053 1.00 31.73 81 GLY A O 1
ATOM 544 N N . GLY A 1 82 ? -21.560 -23.825 27.030 1.00 33.59 82 GLY A N 1
ATOM 545 C CA . GLY A 1 82 ? -22.339 -22.717 26.469 1.00 33.59 82 GLY A CA 1
ATOM 546 C C . GLY A 1 82 ? -21.597 -21.680 25.621 1.00 33.59 82 GLY A C 1
ATOM 547 O O . GLY A 1 82 ? -20.974 -20.773 26.150 1.00 33.59 82 GLY A O 1
ATOM 548 N N . GLY A 1 83 ? -21.807 -21.754 24.299 1.00 38.59 83 GLY A N 1
ATOM 549 C CA . GLY A 1 83 ? -21.987 -20.573 23.441 1.00 38.59 83 GLY A CA 1
ATOM 550 C C . GLY A 1 83 ? -20.743 -19.769 23.057 1.00 38.59 83 GLY A C 1
ATOM 551 O O . GLY A 1 83 ? -20.622 -18.609 23.434 1.00 38.59 83 GLY A O 1
ATOM 552 N N . GLY A 1 84 ? -19.858 -20.335 22.234 1.00 31.84 84 GLY A N 1
ATOM 553 C CA . GLY A 1 84 ? -18.822 -19.557 21.550 1.00 31.84 84 GLY A CA 1
ATOM 554 C C . GLY A 1 84 ? -19.398 -18.838 20.330 1.00 31.84 84 GLY A C 1
ATOM 555 O O . GLY A 1 84 ? -19.472 -19.425 19.254 1.00 31.84 84 GLY A O 1
ATOM 556 N N . GLY A 1 85 ? -19.815 -17.582 20.492 1.00 34.62 85 GLY A N 1
ATOM 557 C CA . GLY A 1 85 ? -20.063 -16.683 19.366 1.00 34.62 85 GLY A CA 1
ATOM 558 C C . GLY A 1 85 ? -18.745 -16.400 18.649 1.00 34.62 85 GLY A C 1
ATOM 559 O O . GLY A 1 85 ? -17.958 -15.577 19.108 1.00 34.62 85 GLY A O 1
ATOM 560 N N . GLY A 1 86 ? -18.481 -17.116 17.555 1.00 37.62 86 GLY A N 1
ATOM 561 C CA . GLY A 1 86 ? -17.380 -16.802 16.651 1.00 37.62 86 GLY A CA 1
ATOM 562 C C . GLY A 1 86 ? -17.644 -15.444 16.009 1.00 37.62 86 GLY A C 1
ATOM 563 O O . GLY A 1 86 ? -18.605 -15.301 15.256 1.00 37.62 86 GLY A O 1
ATOM 564 N N . GLY A 1 87 ? -16.839 -14.437 16.350 1.00 48.28 87 GLY A N 1
ATOM 565 C CA . GLY A 1 87 ? -16.886 -13.140 15.676 1.00 48.28 87 GLY A CA 1
ATOM 566 C C . GLY A 1 87 ? -16.657 -13.328 14.176 1.00 48.28 87 GLY A C 1
ATOM 567 O O . GLY A 1 87 ? -15.809 -14.127 13.780 1.00 48.28 87 GLY A O 1
ATOM 568 N N . ALA A 1 88 ? -17.441 -12.634 13.349 1.00 57.09 88 ALA A N 1
ATOM 569 C CA . ALA A 1 88 ? -17.307 -12.691 11.897 1.00 57.09 88 ALA A CA 1
ATOM 570 C C . ALA A 1 88 ? -15.882 -12.298 11.467 1.00 57.09 88 ALA A C 1
ATOM 572 O O . ALA A 1 88 ? -15.298 -11.363 12.018 1.00 57.09 88 ALA A O 1
ATOM 573 N N . THR A 1 89 ? -15.321 -13.012 10.487 1.00 74.69 89 THR A N 1
ATOM 574 C CA . THR A 1 89 ? -14.032 -12.654 9.885 1.00 74.69 89 THR A CA 1
ATOM 575 C C . THR A 1 89 ? -14.185 -11.324 9.137 1.00 74.69 89 THR A C 1
ATOM 577 O O . THR A 1 89 ? -15.075 -11.223 8.287 1.00 74.69 89 THR A O 1
ATOM 580 N N . PRO A 1 90 ? -13.353 -10.305 9.422 1.00 87.88 90 PRO A N 1
ATOM 581 C CA . PRO A 1 90 ? -13.398 -9.045 8.691 1.00 87.88 90 PRO A CA 1
ATOM 582 C C . PRO A 1 90 ? -13.155 -9.251 7.194 1.00 87.88 90 PRO A C 1
ATOM 584 O O . PRO A 1 90 ? -12.380 -10.117 6.796 1.00 87.88 90 PRO A O 1
ATOM 587 N N . THR A 1 91 ? -13.803 -8.437 6.367 1.00 88.00 91 THR A N 1
ATOM 588 C CA . THR A 1 91 ? -13.642 -8.444 4.907 1.00 88.00 91 THR A CA 1
ATOM 589 C C . THR A 1 91 ? -12.935 -7.171 4.465 1.00 88.00 91 THR A C 1
ATOM 591 O O . THR A 1 91 ? -13.338 -6.081 4.877 1.00 88.00 91 THR A O 1
ATOM 594 N N . VAL A 1 92 ? -11.917 -7.310 3.615 1.00 91.00 92 VAL A N 1
ATOM 595 C CA . VAL A 1 92 ? -11.222 -6.200 2.949 1.00 91.00 92 VAL A CA 1
ATOM 596 C C . VAL A 1 92 ? -11.783 -6.061 1.536 1.00 91.00 92 VAL A C 1
ATOM 598 O O . VAL A 1 92 ? -11.869 -7.046 0.803 1.00 91.00 92 VAL A O 1
ATOM 601 N N . ALA A 1 93 ? -12.207 -4.856 1.166 1.00 85.25 93 ALA A N 1
ATOM 602 C CA . ALA A 1 93 ? -12.674 -4.563 -0.181 1.00 85.25 93 ALA A CA 1
ATOM 603 C C . ALA A 1 93 ? -11.520 -4.698 -1.176 1.00 85.25 93 ALA A C 1
ATOM 605 O O . ALA A 1 93 ? -10.480 -4.078 -0.973 1.00 85.25 93 ALA A O 1
ATOM 606 N N . ASP A 1 94 ? -11.735 -5.496 -2.226 1.00 86.25 94 ASP A N 1
ATOM 607 C CA . ASP A 1 94 ? -10.749 -5.763 -3.281 1.00 86.25 94 ASP A CA 1
ATOM 608 C C . ASP A 1 94 ? -9.358 -6.120 -2.723 1.00 86.25 94 ASP A C 1
ATOM 610 O O . ASP A 1 94 ? -8.340 -5.568 -3.126 1.00 86.25 94 ASP A O 1
ATOM 614 N N . GLY A 1 95 ? -9.336 -7.009 -1.721 1.00 82.94 95 GLY A N 1
ATOM 615 C CA . GLY A 1 95 ? -8.136 -7.316 -0.936 1.00 82.94 95 GLY A CA 1
ATOM 616 C C . GLY A 1 95 ? -6.964 -7.906 -1.724 1.00 82.94 95 GLY A C 1
ATOM 617 O O . GLY A 1 95 ? -5.857 -7.844 -1.210 1.00 82.94 95 GLY A O 1
ATOM 618 N N . SER A 1 96 ? -7.209 -8.425 -2.932 1.00 84.50 96 SER A N 1
ATOM 619 C CA . SER A 1 96 ? -6.199 -8.922 -3.879 1.00 84.50 96 SER A CA 1
ATOM 620 C C . SER A 1 96 ? -6.112 -8.081 -5.165 1.00 84.50 96 SER A C 1
ATOM 622 O O . SER A 1 96 ? -5.554 -8.511 -6.164 1.00 84.50 96 SER A O 1
ATOM 624 N N . PHE A 1 97 ? -6.690 -6.872 -5.178 1.00 95.50 97 PHE A N 1
ATOM 625 C CA . PHE A 1 97 ? -6.541 -5.890 -6.266 1.00 95.50 97 PHE A CA 1
ATOM 626 C C . PHE A 1 97 ? -6.969 -6.377 -7.664 1.00 95.50 97 PHE A C 1
ATOM 628 O O . PHE A 1 97 ? -6.424 -5.954 -8.688 1.00 95.50 97 PHE A O 1
ATOM 635 N N . GLU A 1 98 ? -7.984 -7.239 -7.730 1.00 93.81 98 GLU A N 1
ATOM 636 C CA . GLU A 1 98 ? -8.486 -7.787 -8.992 1.00 93.81 98 GLU A CA 1
ATOM 637 C C . GLU A 1 98 ? -9.425 -6.818 -9.728 1.00 93.81 98 GLU A C 1
ATOM 639 O O . GLU A 1 98 ? -9.856 -7.097 -10.854 1.00 93.81 98 GLU A O 1
ATOM 644 N N . LEU A 1 99 ? -9.736 -5.661 -9.130 1.00 83.56 99 LEU A N 1
ATOM 645 C CA . LEU A 1 99 ? -10.578 -4.632 -9.723 1.00 83.56 99 LEU A CA 1
ATOM 646 C C . LEU A 1 99 ? -9.859 -3.273 -9.848 1.00 83.56 99 LEU A C 1
ATOM 648 O O . LEU A 1 99 ? -9.263 -2.769 -8.902 1.00 83.56 99 LEU A O 1
ATOM 652 N N . PRO A 1 100 ? -10.008 -2.575 -10.988 1.00 91.31 100 PRO A N 1
ATOM 653 C CA . PRO A 1 100 ? -10.596 -3.036 -12.244 1.00 91.31 100 PRO A CA 1
ATOM 654 C C . PRO A 1 100 ? -9.694 -4.046 -12.968 1.00 91.31 100 PRO A C 1
ATOM 656 O O . PRO A 1 100 ? -8.475 -3.891 -13.002 1.00 91.31 100 PRO A O 1
ATOM 659 N N . TRP A 1 101 ? -10.315 -5.029 -13.624 1.00 89.06 101 TRP A N 1
ATOM 660 C CA . TRP A 1 101 ? -9.611 -6.018 -14.443 1.00 89.06 101 TRP A CA 1
ATOM 661 C C . TRP A 1 101 ? -8.766 -5.375 -15.552 1.00 89.06 101 TRP A C 1
ATOM 663 O O . TRP A 1 101 ? -9.292 -4.593 -16.348 1.00 89.06 101 TRP A O 1
ATOM 673 N N . GLN A 1 102 ? -7.489 -5.753 -15.644 1.00 91.75 102 GLN A N 1
ATOM 674 C CA . GLN A 1 102 ? -6.593 -5.394 -16.740 1.00 91.75 102 GLN A CA 1
ATOM 675 C C . GLN A 1 102 ? -6.261 -6.622 -17.595 1.00 91.75 102 GLN A C 1
ATOM 677 O O . GLN A 1 102 ? -5.759 -7.631 -17.107 1.00 91.75 102 GLN A O 1
ATOM 682 N N . ASP A 1 103 ? -6.456 -6.510 -18.909 1.00 91.75 103 ASP A N 1
ATOM 683 C CA . ASP A 1 103 ? -6.064 -7.547 -19.871 1.00 91.75 103 ASP A CA 1
ATOM 684 C C . ASP A 1 103 ? -4.572 -7.420 -20.220 1.00 91.75 103 ASP A C 1
ATOM 686 O O . ASP A 1 103 ? -4.188 -6.763 -21.189 1.00 91.75 103 ASP A O 1
ATOM 690 N N . GLY A 1 104 ? -3.706 -7.928 -19.336 1.00 86.69 104 GLY A N 1
ATOM 691 C CA . GLY A 1 104 ? -2.242 -7.838 -19.470 1.00 86.69 104 GLY A CA 1
ATOM 692 C C . GLY A 1 104 ? -1.672 -6.414 -19.355 1.00 86.69 104 GLY A C 1
ATOM 693 O O . GLY A 1 104 ? -0.472 -6.198 -19.534 1.00 86.69 104 GLY A O 1
ATOM 694 N N . GLY A 1 105 ? -2.528 -5.433 -19.068 1.00 96.19 105 GLY A N 1
ATOM 695 C CA . GLY A 1 105 ? -2.190 -4.021 -18.946 1.00 96.19 105 GLY A CA 1
ATOM 696 C C . GLY A 1 105 ? -1.963 -3.566 -17.507 1.00 96.19 105 GLY A C 1
ATOM 697 O O . GLY A 1 105 ? -1.687 -4.347 -16.597 1.00 96.19 105 GLY A O 1
ATOM 698 N N . TYR A 1 106 ? -2.068 -2.257 -17.318 1.00 98.38 106 TYR A N 1
ATOM 699 C CA . TYR A 1 106 ? -2.056 -1.608 -16.016 1.00 98.38 106 TYR A CA 1
ATOM 700 C C . TYR A 1 106 ? -2.879 -0.326 -16.088 1.00 98.38 106 TYR A C 1
ATOM 702 O O . TYR A 1 106 ? -3.016 0.277 -17.156 1.00 98.38 106 TYR A O 1
ATOM 710 N N . GLN A 1 107 ? -3.360 0.130 -14.939 1.00 98.06 107 GLN A N 1
ATOM 711 C CA . GLN A 1 107 ? -4.131 1.359 -14.833 1.00 98.06 107 GLN A CA 1
ATOM 712 C C . GLN A 1 107 ? -3.693 2.162 -13.612 1.00 98.06 107 GLN A C 1
ATOM 714 O O . GLN A 1 107 ? -3.614 1.618 -12.515 1.00 98.06 107 GLN A O 1
ATOM 719 N N . TYR A 1 108 ? -3.442 3.458 -13.811 1.00 97.88 108 TYR A N 1
ATOM 720 C CA . TYR A 1 108 ? -3.201 4.416 -12.731 1.00 97.88 108 TYR A CA 1
ATOM 721 C C . TYR A 1 108 ? -4.503 5.003 -12.196 1.00 97.88 108 TYR A C 1
ATOM 723 O O . TYR A 1 108 ? -5.462 5.194 -12.948 1.00 97.88 108 TYR A O 1
ATOM 731 N N . ASP A 1 109 ? -4.490 5.290 -10.898 1.00 95.88 109 ASP A N 1
ATOM 732 C CA . ASP A 1 109 ? -5.549 5.930 -10.125 1.00 95.88 109 ASP A CA 1
ATOM 733 C C . ASP A 1 109 ? -6.973 5.389 -10.409 1.00 95.88 109 ASP A C 1
ATOM 735 O O . ASP A 1 109 ? -7.918 6.177 -10.549 1.00 95.88 109 ASP A O 1
ATOM 739 N N . PRO A 1 110 ? -7.179 4.055 -10.527 1.00 93.56 110 PRO A N 1
ATOM 740 C CA . PRO A 1 110 ? -8.519 3.514 -10.669 1.00 93.56 110 PRO A CA 1
ATOM 741 C C . PRO A 1 110 ? -9.357 3.717 -9.398 1.00 93.56 110 PRO A C 1
ATOM 743 O O . PRO A 1 110 ? -8.888 4.081 -8.317 1.00 93.56 110 PRO A O 1
ATOM 746 N N . SER A 1 111 ? -10.646 3.421 -9.523 1.00 88.25 111 SER A N 1
ATOM 747 C CA . SER A 1 111 ? -11.522 3.235 -8.371 1.00 88.25 111 SER A CA 1
ATOM 748 C C . SER A 1 111 ? -12.379 1.997 -8.580 1.00 88.25 111 SER A C 1
ATOM 750 O O . SER A 1 111 ? -12.819 1.723 -9.698 1.00 88.25 111 SER A O 1
ATOM 752 N N . ALA A 1 112 ? -12.606 1.265 -7.498 1.00 84.94 112 ALA A N 1
ATOM 753 C CA . ALA A 1 112 ? -13.499 0.120 -7.434 1.00 84.94 112 ALA A CA 1
ATOM 754 C C . ALA A 1 112 ? -14.351 0.221 -6.160 1.00 84.94 112 ALA A C 1
ATOM 756 O O . ALA A 1 112 ? -14.167 1.114 -5.327 1.00 84.94 112 ALA A O 1
ATOM 757 N N . ALA A 1 113 ? -15.333 -0.665 -6.002 1.00 85.00 113 ALA A N 1
ATOM 758 C CA . ALA A 1 113 ? -16.199 -0.645 -4.829 1.00 85.00 113 ALA A CA 1
ATOM 759 C C . ALA A 1 113 ? -15.375 -0.871 -3.547 1.00 85.00 113 ALA A C 1
ATOM 761 O O . ALA A 1 113 ? -14.907 -1.973 -3.291 1.00 85.00 113 ALA A O 1
ATOM 762 N N . GLY A 1 114 ? -15.203 0.184 -2.745 1.00 86.50 114 GLY A N 1
ATOM 763 C CA . GLY A 1 114 ? -14.428 0.136 -1.503 1.00 86.50 114 GLY A CA 1
ATOM 764 C C . GLY A 1 114 ? -12.908 0.217 -1.678 1.00 86.50 114 GLY A C 1
ATOM 765 O O . GLY A 1 114 ? -12.215 0.160 -0.669 1.00 86.50 114 GLY A O 1
ATOM 766 N N . ALA A 1 115 ? -12.393 0.410 -2.896 1.00 94.38 115 ALA A N 1
ATOM 767 C CA . ALA A 1 115 ? -10.969 0.607 -3.163 1.00 94.38 115 ALA A CA 1
ATOM 768 C C . ALA A 1 115 ? -10.731 1.895 -3.963 1.00 94.38 115 ALA A C 1
ATOM 770 O O . ALA A 1 115 ? -11.442 2.194 -4.929 1.00 94.38 115 ALA A O 1
ATOM 771 N N . ARG A 1 116 ? -9.731 2.684 -3.565 1.00 96.00 116 ARG A N 1
ATOM 772 C CA . ARG A 1 116 ? -9.385 3.943 -4.233 1.00 96.00 116 ARG A CA 1
ATOM 773 C C . ARG A 1 116 ? -7.882 4.120 -4.333 1.00 96.00 116 ARG A C 1
ATOM 775 O O . ARG A 1 116 ? -7.171 3.916 -3.357 1.00 96.00 116 ARG A O 1
ATOM 782 N N . PHE A 1 117 ? -7.443 4.558 -5.503 1.00 98.19 117 PHE A N 1
ATOM 783 C CA . PHE A 1 117 ? -6.049 4.737 -5.866 1.00 98.19 117 PHE A CA 1
ATOM 784 C C . PHE A 1 117 ? -5.837 6.204 -6.237 1.00 98.19 117 PHE A C 1
ATOM 786 O O . PHE A 1 117 ? -6.672 6.818 -6.904 1.00 98.19 117 PHE A O 1
ATOM 793 N N . THR A 1 118 ? -4.761 6.793 -5.734 1.00 96.38 118 THR A N 1
ATOM 794 C CA . THR A 1 118 ? -4.377 8.187 -5.987 1.00 96.38 118 THR A CA 1
ATOM 795 C C . THR A 1 118 ? -2.859 8.338 -6.050 1.00 96.38 118 THR A C 1
ATOM 797 O O . THR A 1 118 ? -2.127 7.480 -5.548 1.00 96.38 118 THR A O 1
ATOM 800 N N . GLY A 1 119 ? -2.381 9.449 -6.613 1.00 93.56 119 GLY A N 1
ATOM 801 C CA . GLY A 1 119 ? -0.992 9.886 -6.483 1.00 93.56 119 GLY A CA 1
ATOM 802 C C . GLY A 1 119 ? 0.023 8.976 -7.170 1.00 93.56 119 GLY A C 1
ATOM 803 O O . GLY A 1 119 ? 1.105 8.799 -6.623 1.00 93.56 119 GLY A O 1
ATOM 804 N N . TYR A 1 120 ? -0.295 8.414 -8.342 1.00 94.81 120 TYR A N 1
ATOM 805 C CA . TYR A 1 120 ? 0.538 7.424 -9.051 1.00 94.81 120 TYR A CA 1
ATOM 806 C C . TYR A 1 120 ? 0.519 6.026 -8.412 1.00 94.81 120 TYR A C 1
ATOM 808 O O . TYR A 1 120 ? 1.502 5.283 -8.449 1.00 94.81 120 TYR A O 1
ATOM 816 N N . SER A 1 121 ? -0.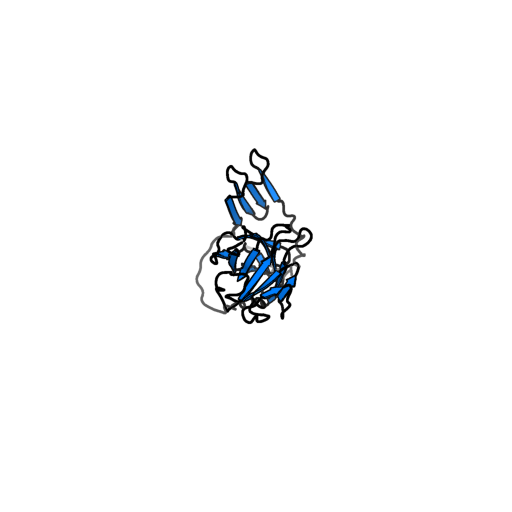617 5.639 -7.835 1.00 98.25 121 SER A N 1
ATOM 817 C CA . SER A 1 121 ? -0.886 4.230 -7.522 1.00 98.25 121 SER A CA 1
ATOM 818 C C . SER A 1 121 ? -1.743 3.601 -8.615 1.00 98.25 121 SER A C 1
ATOM 820 O O . SER A 1 121 ? -2.273 4.299 -9.481 1.00 98.25 121 SER A O 1
ATOM 822 N N . GLY A 1 122 ? -1.877 2.281 -8.609 1.00 98.31 122 GLY A N 1
ATOM 823 C CA . GLY A 1 122 ? -2.707 1.617 -9.600 1.00 98.31 122 GLY A CA 1
ATOM 824 C C . GLY A 1 122 ? -2.795 0.114 -9.440 1.00 98.31 122 GLY A C 1
ATOM 825 O O . GLY A 1 122 ? -2.362 -0.432 -8.430 1.00 98.31 122 GLY A O 1
ATOM 826 N N . VAL A 1 123 ? -3.343 -0.530 -10.465 1.00 98.44 123 VAL A N 1
ATOM 827 C CA . VAL A 1 123 ? -3.375 -1.989 -10.608 1.00 98.44 123 VAL A CA 1
ATOM 828 C C . VAL A 1 123 ? -2.569 -2.408 -11.832 1.00 98.44 123 VAL A C 1
ATOM 830 O O . VAL A 1 123 ? -2.583 -1.718 -12.857 1.00 98.44 123 VAL A O 1
ATOM 833 N N . ALA A 1 124 ? -1.846 -3.518 -11.741 1.00 98.44 124 ALA A N 1
ATOM 834 C CA . ALA A 1 124 ? -1.069 -4.068 -12.846 1.00 98.44 124 ALA A CA 1
ATOM 835 C C . ALA A 1 124 ? -1.309 -5.571 -12.967 1.00 98.44 124 ALA A C 1
ATOM 837 O O . ALA A 1 124 ? -1.143 -6.302 -11.995 1.00 98.44 124 ALA A O 1
ATOM 838 N N . ALA A 1 125 ? -1.644 -6.038 -14.169 1.00 96.19 125 ALA A N 1
ATOM 839 C CA . ALA A 1 125 ? -1.810 -7.461 -14.414 1.00 96.19 125 ALA A CA 1
ATOM 840 C C . ALA A 1 125 ? -0.478 -8.212 -14.435 1.00 96.19 125 ALA A C 1
ATOM 842 O O . ALA A 1 125 ? 0.578 -7.667 -14.798 1.00 96.19 125 ALA A O 1
ATOM 843 N N . ASN A 1 126 ? -0.558 -9.502 -14.117 1.00 95.44 126 ASN A N 1
ATOM 844 C CA . ASN A 1 126 ? 0.511 -10.463 -14.333 1.00 95.44 126 ASN A CA 1
ATOM 845 C C . ASN A 1 126 ? 0.986 -10.398 -15.792 1.00 95.44 126 ASN A C 1
ATOM 847 O O . ASN A 1 126 ? 0.193 -10.446 -16.731 1.00 95.44 126 ASN A O 1
ATOM 851 N N . GLY A 1 127 ? 2.301 -10.274 -15.986 1.00 93.81 127 GLY A N 1
ATOM 852 C CA . GLY A 1 127 ? 2.906 -10.165 -17.318 1.00 93.81 127 GLY A CA 1
ATOM 853 C C . GLY A 1 127 ? 2.817 -8.780 -17.974 1.00 93.81 127 GLY A C 1
ATOM 854 O O . GLY A 1 127 ? 3.281 -8.626 -19.103 1.00 93.81 127 GLY A O 1
ATOM 855 N N . SER A 1 128 ? 2.279 -7.765 -17.290 1.00 97.56 128 SER A N 1
ATOM 856 C CA . SER A 1 128 ? 2.264 -6.390 -17.804 1.00 97.56 128 SER A CA 1
ATOM 857 C C . SER A 1 128 ? 3.668 -5.781 -17.927 1.00 97.56 128 SER A C 1
ATOM 859 O O . SER A 1 128 ? 4.656 -6.288 -17.390 1.00 97.56 128 SER A O 1
ATOM 861 N N . ALA A 1 129 ? 3.764 -4.618 -18.584 1.00 96.25 129 ALA A N 1
ATOM 862 C CA . ALA A 1 129 ? 5.021 -3.872 -18.749 1.00 96.25 129 ALA A CA 1
ATOM 863 C C . ALA A 1 129 ? 5.682 -3.442 -17.419 1.00 96.25 129 ALA A C 1
ATOM 865 O O . ALA A 1 129 ? 6.858 -3.055 -17.387 1.00 96.25 129 ALA A O 1
ATOM 866 N N . TRP A 1 130 ? 4.952 -3.514 -16.303 1.00 96.06 130 TRP A N 1
ATOM 867 C CA . TRP A 1 130 ? 5.527 -3.341 -14.975 1.00 96.06 130 TRP A CA 1
ATOM 868 C C . TRP A 1 130 ? 6.502 -4.461 -14.619 1.00 96.06 130 TRP A C 1
ATOM 870 O O . TRP A 1 130 ? 7.528 -4.177 -14.006 1.00 96.06 130 TRP A O 1
ATOM 880 N N . GLY A 1 131 ? 6.250 -5.692 -15.064 1.00 96.12 131 GLY A N 1
ATOM 881 C CA . GLY A 1 131 ? 7.168 -6.815 -14.884 1.00 96.12 131 GLY A CA 1
ATOM 882 C C . GLY A 1 131 ? 7.355 -7.244 -13.429 1.00 96.12 131 GLY A C 1
ATOM 883 O O . GLY A 1 131 ? 8.424 -7.741 -13.089 1.00 96.12 131 GLY A O 1
ATOM 884 N N . PHE A 1 132 ? 6.366 -7.020 -12.559 1.00 96.56 132 PHE A N 1
ATOM 885 C CA . PHE A 1 132 ? 6.345 -7.645 -11.234 1.00 96.56 132 PHE A CA 1
ATOM 886 C C . PHE A 1 132 ? 6.263 -9.176 -11.363 1.00 96.56 132 PHE A C 1
ATOM 888 O O . PHE A 1 132 ? 5.825 -9.694 -12.395 1.00 96.56 132 PHE A O 1
ATOM 895 N N . ALA A 1 133 ? 6.686 -9.897 -10.320 1.00 92.19 133 ALA A N 1
ATOM 896 C CA . ALA A 1 133 ? 6.382 -11.321 -10.200 1.00 92.19 133 ALA A CA 1
ATOM 897 C C . ALA A 1 133 ? 4.860 -11.548 -10.250 1.00 92.19 133 ALA A C 1
ATOM 899 O O . ALA A 1 133 ? 4.087 -10.625 -9.989 1.00 92.19 133 ALA A O 1
ATOM 900 N N . ALA A 1 134 ? 4.434 -12.763 -10.600 1.00 90.81 134 ALA A N 1
ATOM 901 C CA . ALA A 1 134 ? 3.013 -13.091 -10.610 1.00 90.81 134 ALA A CA 1
ATOM 902 C C . ALA A 1 134 ? 2.402 -12.901 -9.211 1.00 90.81 134 ALA A C 1
ATOM 904 O O . ALA A 1 134 ? 3.023 -13.296 -8.221 1.00 90.81 134 ALA A O 1
ATOM 905 N N . ALA A 1 135 ? 1.211 -12.301 -9.165 1.00 90.50 135 ALA A N 1
ATOM 906 C CA . ALA A 1 135 ? 0.425 -12.085 -7.957 1.00 90.50 135 ALA A CA 1
ATOM 907 C C . ALA A 1 135 ? 0.229 -13.402 -7.171 1.00 90.50 135 ALA A C 1
ATOM 909 O O . ALA A 1 135 ? -0.100 -14.426 -7.786 1.00 90.50 135 ALA A O 1
ATOM 910 N N . PRO A 1 136 ? 0.493 -13.414 -5.852 1.00 87.38 136 PRO A N 1
ATOM 911 C CA . PRO A 1 136 ? 0.220 -14.550 -4.970 1.00 87.38 136 PRO A CA 1
ATOM 912 C C . PRO A 1 136 ? -1.246 -15.007 -4.926 1.00 87.38 136 PRO A C 1
ATOM 914 O O . PRO A 1 136 ? -1.490 -16.211 -4.817 1.00 87.38 136 PRO A O 1
ATOM 917 N N . ASP A 1 137 ? -2.195 -14.082 -5.026 1.00 82.00 137 ASP A N 1
ATOM 918 C CA . ASP A 1 137 ? -3.628 -14.296 -5.191 1.00 82.00 137 ASP A CA 1
ATOM 919 C C . ASP A 1 137 ? -4.095 -13.647 -6.503 1.00 82.00 137 ASP A C 1
ATOM 921 O O . ASP A 1 137 ? -3.620 -12.596 -6.918 1.00 82.00 137 ASP A O 1
ATOM 925 N N . GLY A 1 138 ? -5.006 -14.314 -7.205 1.00 88.44 138 GLY A N 1
ATOM 926 C CA . GLY A 1 138 ? -5.537 -13.825 -8.471 1.00 88.44 138 GLY A CA 1
ATOM 927 C C . GLY A 1 138 ? -4.501 -13.653 -9.591 1.00 88.44 138 GLY A C 1
ATOM 928 O O . GLY A 1 138 ? -3.734 -14.558 -9.939 1.00 88.44 138 GLY A O 1
ATOM 929 N N . SER A 1 139 ? -4.583 -12.515 -10.268 1.00 90.88 139 SER A N 1
ATOM 930 C CA . SER A 1 139 ? -3.959 -12.245 -11.563 1.00 90.88 139 SER A CA 1
ATOM 931 C C . SER A 1 139 ? -3.409 -10.831 -11.701 1.00 90.88 139 SER A C 1
ATOM 933 O O . SER A 1 139 ? -2.845 -10.505 -12.754 1.00 90.88 139 SER A O 1
ATOM 935 N N . GLN A 1 140 ? -3.559 -9.993 -10.681 1.00 96.94 140 GLN A N 1
ATOM 936 C CA . GLN A 1 140 ? -3.119 -8.610 -10.693 1.00 96.94 140 GLN A CA 1
ATOM 937 C C . GLN A 1 140 ? -2.610 -8.190 -9.318 1.00 96.94 140 GLN A C 1
ATOM 939 O O . GLN A 1 140 ? -2.790 -8.878 -8.329 1.00 96.94 140 GLN A O 1
ATOM 944 N N . VAL A 1 141 ? -1.922 -7.056 -9.275 1.00 98.50 141 VAL A N 1
ATOM 945 C CA . VAL A 1 141 ? -1.357 -6.502 -8.043 1.00 98.50 141 VAL A CA 1
ATOM 946 C C . VAL A 1 141 ? -1.763 -5.046 -7.917 1.00 98.50 141 VAL A C 1
ATOM 948 O O . VAL A 1 141 ? -1.844 -4.332 -8.924 1.00 98.50 141 VAL A O 1
ATOM 951 N N . GLY A 1 142 ? -1.923 -4.568 -6.687 1.00 98.50 142 GLY A N 1
ATOM 952 C CA . GLY A 1 142 ? -1.872 -3.140 -6.408 1.00 98.50 142 GLY A CA 1
ATOM 953 C C . GLY A 1 142 ? -0.426 -2.667 -6.527 1.00 98.50 142 GLY A C 1
ATOM 954 O O . GLY A 1 142 ? 0.493 -3.370 -6.120 1.00 98.50 142 GLY A O 1
ATOM 955 N N . PHE A 1 143 ? -0.175 -1.482 -7.075 1.00 98.69 143 PHE A N 1
ATOM 956 C CA . PHE A 1 143 ? 1.166 -0.906 -7.093 1.00 98.69 143 PHE A CA 1
ATOM 957 C C . PHE A 1 143 ? 1.191 0.525 -6.569 1.00 98.69 143 PHE A C 1
ATOM 959 O O . PHE A 1 143 ? 0.264 1.317 -6.756 1.00 98.69 143 PHE A O 1
ATOM 966 N N . LEU A 1 144 ? 2.317 0.866 -5.952 1.00 98.56 144 LEU A N 1
ATOM 967 C CA . LEU A 1 144 ? 2.687 2.218 -5.570 1.00 98.56 144 LEU A CA 1
ATOM 968 C C . LEU A 1 144 ? 3.888 2.649 -6.414 1.00 98.56 144 LEU A C 1
ATOM 970 O O . LEU A 1 144 ? 4.872 1.909 -6.511 1.00 98.56 144 LEU A O 1
ATOM 974 N N . GLN A 1 145 ? 3.833 3.844 -6.998 1.00 97.12 145 GLN A N 1
ATOM 975 C CA . GLN A 1 145 ? 4.946 4.430 -7.740 1.00 97.12 145 GLN A CA 1
ATOM 976 C C . GLN A 1 145 ? 5.458 5.702 -7.056 1.00 97.12 145 GLN A C 1
ATOM 978 O O . GLN A 1 145 ? 4.687 6.554 -6.627 1.00 97.12 145 GLN A O 1
ATOM 983 N N . GLY A 1 146 ? 6.781 5.844 -6.976 1.00 92.56 146 GLY A N 1
ATOM 984 C CA . GLY A 1 146 ? 7.432 7.139 -6.791 1.00 92.56 146 GLY A CA 1
ATOM 985 C C . GLY A 1 146 ? 7.456 7.947 -8.095 1.00 92.56 146 GLY A C 1
ATOM 986 O O . GLY A 1 146 ? 6.698 7.700 -9.025 1.00 92.56 146 GLY A O 1
ATOM 987 N N . GLY A 1 147 ? 8.371 8.904 -8.201 1.00 83.69 147 GLY A N 1
ATOM 988 C CA . GLY A 1 147 ? 8.507 9.776 -9.374 1.00 83.69 147 GLY A CA 1
ATOM 989 C C . GLY A 1 147 ? 7.786 11.120 -9.244 1.00 83.69 147 GLY A C 1
ATOM 990 O O . GLY A 1 147 ? 7.902 11.955 -10.136 1.00 83.69 147 GLY A O 1
ATOM 991 N N . SER A 1 148 ? 7.103 11.361 -8.122 1.00 83.62 148 SER A N 1
ATOM 992 C CA . SER A 1 148 ? 6.483 12.639 -7.769 1.00 83.62 148 SER A CA 1
ATOM 993 C C . SER A 1 148 ? 7.165 13.257 -6.548 1.00 83.62 148 SER A C 1
ATOM 995 O O . SER A 1 148 ? 7.388 12.595 -5.536 1.00 83.62 148 SER A O 1
ATOM 997 N N . THR A 1 149 ? 7.495 14.548 -6.624 1.00 81.56 149 THR A N 1
ATOM 998 C CA . THR A 1 149 ? 8.061 15.318 -5.501 1.00 81.56 149 THR A CA 1
ATOM 999 C C . THR A 1 149 ? 7.005 16.022 -4.654 1.00 81.56 149 THR A C 1
ATOM 1001 O O . THR A 1 149 ? 7.355 16.650 -3.656 1.00 81.56 149 THR A O 1
ATOM 1004 N N . THR A 1 150 ? 5.732 15.937 -5.038 1.00 85.06 150 THR A N 1
ATOM 1005 C CA . THR A 1 150 ? 4.637 16.678 -4.397 1.00 85.06 150 THR A CA 1
ATOM 1006 C C . THR A 1 150 ? 3.563 15.776 -3.808 1.00 85.06 150 THR A C 1
ATOM 1008 O O . THR A 1 150 ? 2.852 16.202 -2.904 1.00 85.06 150 THR A O 1
ATOM 1011 N N . GLU A 1 151 ? 3.438 14.543 -4.297 1.00 89.75 151 GLU A N 1
ATOM 1012 C CA . GLU A 1 151 ? 2.361 13.624 -3.927 1.00 89.75 151 GLU A CA 1
ATOM 1013 C C . GLU A 1 151 ? 2.895 12.202 -3.752 1.00 89.75 151 GLU A C 1
ATOM 1015 O O . GLU A 1 151 ? 3.860 11.805 -4.404 1.00 89.75 151 GLU A O 1
ATOM 1020 N N . ALA A 1 152 ? 2.267 11.445 -2.855 1.00 91.06 152 ALA A N 1
ATOM 1021 C CA . ALA A 1 152 ? 2.573 10.044 -2.608 1.00 91.06 152 ALA A CA 1
ATOM 1022 C C . ALA A 1 152 ? 1.499 9.148 -3.226 1.00 91.06 152 ALA A C 1
ATOM 1024 O O . ALA A 1 152 ? 0.305 9.383 -3.018 1.00 91.06 152 ALA A O 1
ATOM 1025 N N . ALA A 1 153 ? 1.928 8.068 -3.878 1.00 97.44 153 ALA A N 1
ATOM 1026 C CA . ALA A 1 153 ? 1.035 6.994 -4.291 1.00 97.44 153 ALA A CA 1
ATOM 1027 C C . ALA A 1 153 ? 0.301 6.444 -3.076 1.00 97.44 153 ALA A C 1
ATOM 1029 O O . ALA A 1 153 ? 0.936 6.069 -2.094 1.00 97.44 153 ALA A O 1
ATOM 1030 N N . THR A 1 154 ? -1.027 6.426 -3.127 1.00 98.19 154 THR A N 1
ATOM 1031 C CA . THR A 1 154 ? -1.857 5.979 -2.010 1.00 98.19 154 THR A CA 1
ATOM 1032 C C . THR A 1 154 ? -2.998 5.107 -2.499 1.00 98.19 154 THR A C 1
ATOM 1034 O O . THR A 1 154 ? -3.819 5.561 -3.299 1.00 98.19 154 THR A O 1
ATOM 1037 N N . ILE A 1 155 ? -3.075 3.894 -1.954 1.00 98.69 155 ILE A N 1
ATOM 1038 C CA . ILE A 1 155 ? -4.200 2.970 -2.115 1.00 98.69 155 ILE A CA 1
ATOM 1039 C C . ILE A 1 155 ? -4.962 2.920 -0.796 1.00 98.69 155 ILE A C 1
ATOM 1041 O O . ILE A 1 155 ? -4.345 2.725 0.247 1.00 98.69 155 ILE A O 1
ATOM 1045 N N . THR A 1 156 ? -6.283 3.067 -0.824 1.00 98.00 156 THR A N 1
ATOM 1046 C CA . THR A 1 156 ? -7.149 2.902 0.352 1.00 98.00 156 THR A CA 1
ATOM 1047 C C . THR A 1 156 ? -8.176 1.809 0.115 1.00 98.00 156 THR A C 1
ATOM 1049 O O . THR A 1 156 ? -8.870 1.864 -0.901 1.00 98.00 156 THR A O 1
ATOM 1052 N N . LEU A 1 157 ? -8.313 0.882 1.064 1.00 96.44 157 LEU A N 1
ATOM 1053 C CA . LEU A 1 157 ? -9.250 -0.241 1.028 1.00 96.44 157 LEU A CA 1
ATOM 1054 C C . LEU A 1 157 ? -10.191 -0.178 2.233 1.00 96.44 157 LEU A C 1
ATOM 1056 O O . LEU A 1 157 ? -9.752 -0.073 3.381 1.00 96.44 157 LEU A O 1
ATOM 1060 N N . ALA A 1 158 ? -11.492 -0.263 1.984 1.00 92.00 158 ALA A N 1
ATOM 1061 C CA . ALA A 1 158 ? -12.502 -0.336 3.027 1.00 92.00 158 ALA A CA 1
ATOM 1062 C C . ALA A 1 158 ? -12.483 -1.715 3.700 1.00 92.00 158 ALA A C 1
ATOM 1064 O O . ALA A 1 158 ? -12.396 -2.748 3.040 1.00 92.00 158 ALA A O 1
ATOM 1065 N N . VAL A 1 159 ? -12.630 -1.732 5.020 1.00 94.25 159 VAL A N 1
ATOM 1066 C CA . VAL A 1 159 ? -12.757 -2.944 5.831 1.00 94.25 159 VAL A CA 1
ATOM 1067 C C . VAL A 1 159 ? -14.127 -2.955 6.489 1.00 94.25 159 VAL A C 1
ATOM 1069 O O . VAL A 1 159 ? -14.581 -1.939 7.016 1.00 94.25 159 VAL A O 1
ATOM 1072 N N . THR A 1 160 ? -14.786 -4.108 6.491 1.00 90.56 160 THR A N 1
ATOM 1073 C CA . THR A 1 160 ? -16.079 -4.323 7.158 1.00 90.56 160 THR A CA 1
ATOM 1074 C C . THR A 1 160 ? -16.041 -5.585 8.019 1.00 90.56 160 THR A C 1
ATOM 1076 O O . THR A 1 160 ? -15.141 -6.410 7.883 1.00 90.56 160 THR A O 1
ATOM 1079 N N . GLY A 1 161 ? -17.005 -5.744 8.928 1.00 83.69 161 GLY A N 1
ATOM 1080 C CA . GLY A 1 161 ? -17.100 -6.936 9.780 1.00 83.69 161 GLY A CA 1
ATOM 1081 C C . GLY A 1 161 ? -16.119 -6.949 10.957 1.00 83.69 161 GLY A C 1
ATOM 1082 O O . GLY A 1 161 ? -15.901 -7.994 11.562 1.00 83.69 161 GLY A O 1
ATOM 1083 N N . LEU A 1 162 ? -15.532 -5.801 11.301 1.00 86.75 162 LEU A N 1
ATOM 1084 C CA . LEU A 1 162 ? -14.697 -5.671 12.494 1.00 86.75 162 LEU A CA 1
ATOM 1085 C C . LEU A 1 162 ? -15.554 -5.740 13.764 1.00 86.75 162 LEU A C 1
ATOM 1087 O O . LEU A 1 162 ? -16.726 -5.362 13.774 1.00 86.75 162 LEU A O 1
ATOM 1091 N N . THR A 1 163 ? -14.957 -6.197 14.861 1.00 87.50 163 THR A N 1
ATOM 1092 C CA . THR A 1 163 ? -15.565 -6.153 16.194 1.00 87.50 163 THR A CA 1
ATOM 1093 C C . THR A 1 163 ? -14.884 -5.060 17.018 1.00 87.50 163 THR A C 1
ATOM 1095 O O . THR A 1 163 ? -13.691 -5.194 17.304 1.00 87.50 163 THR A O 1
ATOM 1098 N N . PRO A 1 164 ? -15.592 -3.987 17.423 1.00 89.81 164 PRO A N 1
ATOM 1099 C CA . PRO A 1 164 ? -15.020 -2.954 18.282 1.00 89.81 164 PRO A CA 1
ATOM 1100 C C . PRO A 1 164 ? -14.405 -3.545 19.557 1.00 89.81 164 PRO A C 1
ATOM 1102 O O . PRO A 1 164 ? -15.023 -4.366 20.233 1.00 89.81 164 PRO A O 1
ATOM 1105 N N . GLY A 1 165 ? -13.181 -3.134 19.881 1.00 80.75 165 GLY A N 1
ATOM 1106 C CA . GLY A 1 165 ? -12.403 -3.642 21.012 1.00 80.75 165 GLY A CA 1
ATOM 1107 C C . GLY A 1 165 ? -11.594 -4.913 20.725 1.00 80.75 165 GLY A C 1
ATOM 1108 O O . GLY A 1 165 ? -10.741 -5.261 21.539 1.00 80.75 165 GLY A O 1
ATOM 1109 N N . ALA A 1 166 ? -11.798 -5.585 19.586 1.00 81.31 166 ALA A N 1
ATOM 1110 C CA . ALA A 1 166 ? -10.963 -6.712 19.174 1.00 81.31 166 ALA A CA 1
ATOM 1111 C C . ALA A 1 166 ? -9.667 -6.236 18.497 1.00 81.31 166 ALA A C 1
ATOM 1113 O O . ALA A 1 166 ? -9.643 -5.208 17.814 1.00 81.31 166 ALA A O 1
ATOM 1114 N N . SER A 1 167 ? -8.587 -7.000 18.689 1.00 86.25 167 SER A N 1
ATOM 1115 C CA . SER A 1 167 ? -7.284 -6.732 18.075 1.00 86.25 167 SER A CA 1
ATOM 1116 C C . SER A 1 167 ? -7.093 -7.526 16.784 1.00 86.25 167 SER A C 1
ATOM 1118 O O . SER A 1 167 ? -7.326 -8.733 16.750 1.00 86.25 167 SER A O 1
ATOM 1120 N N . TYR A 1 168 ? -6.605 -6.850 15.748 1.00 83.81 168 TYR A N 1
ATOM 1121 C CA . TYR A 1 168 ? -6.381 -7.387 14.409 1.00 83.81 168 TYR A CA 1
ATOM 1122 C C . TYR A 1 168 ? -4.967 -7.068 13.919 1.00 83.81 168 TYR A C 1
ATOM 1124 O O . TYR A 1 168 ? -4.267 -6.228 14.486 1.00 83.81 168 TYR A O 1
ATOM 1132 N N . ARG A 1 169 ? -4.543 -7.755 12.856 1.00 88.62 169 ARG A N 1
ATOM 1133 C CA . ARG A 1 169 ? -3.326 -7.468 12.086 1.00 88.62 169 ARG A CA 1
ATOM 1134 C C . ARG A 1 169 ? -3.679 -7.471 10.605 1.00 88.62 169 ARG A C 1
ATOM 1136 O O . ARG A 1 169 ? -4.561 -8.223 10.199 1.00 88.62 169 ARG A O 1
ATOM 1143 N N . ILE A 1 170 ? -2.976 -6.660 9.825 1.00 84.94 170 ILE A N 1
ATOM 1144 C CA . ILE A 1 170 ? -3.013 -6.702 8.364 1.00 84.94 170 ILE A CA 1
ATOM 1145 C C . ILE A 1 170 ? -1.922 -7.670 7.911 1.00 84.94 170 ILE A C 1
ATOM 1147 O O . ILE A 1 170 ? -0.780 -7.582 8.375 1.00 84.94 170 ILE A O 1
ATOM 1151 N N . VAL A 1 171 ? -2.281 -8.594 7.026 1.00 84.81 171 VAL A N 1
ATOM 1152 C CA . VAL A 1 171 ? -1.351 -9.506 6.360 1.00 84.81 171 VAL A CA 1
ATOM 1153 C C . VAL A 1 171 ? -1.483 -9.271 4.867 1.00 84.81 171 VAL A C 1
ATOM 1155 O O . VAL A 1 171 ? -2.597 -9.203 4.363 1.00 84.81 171 VAL A O 1
ATOM 1158 N N . PHE A 1 172 ? -0.347 -9.101 4.211 1.00 94.00 172 PHE A N 1
ATOM 1159 C CA . PHE A 1 172 ? -0.217 -8.876 2.776 1.00 94.00 172 PHE A CA 1
ATOM 1160 C C . PHE A 1 172 ? 1.195 -9.290 2.371 1.00 94.00 172 PHE A C 1
ATOM 1162 O O . PHE A 1 172 ? 2.045 -9.590 3.217 1.00 94.00 172 PHE A O 1
ATOM 1169 N N . SER A 1 173 ? 1.473 -9.271 1.087 1.00 87.06 173 SER A N 1
ATOM 1170 C CA . SER A 1 173 ? 2.779 -9.506 0.507 1.00 87.06 173 SER A CA 1
ATOM 1171 C C . SER A 1 173 ? 3.176 -8.341 -0.390 1.00 87.06 173 SER A C 1
ATOM 1173 O O . SER A 1 173 ? 2.352 -7.534 -0.813 1.00 87.06 173 SER A O 1
ATOM 1175 N N . HIS A 1 174 ? 4.476 -8.189 -0.627 1.00 97.06 174 HIS A N 1
ATOM 1176 C CA . HIS A 1 174 ? 4.977 -7.143 -1.508 1.00 97.06 174 HIS A CA 1
ATOM 1177 C C . HIS A 1 174 ? 6.209 -7.590 -2.283 1.00 97.06 174 HIS A C 1
ATOM 1179 O O . HIS A 1 174 ? 6.986 -8.425 -1.818 1.00 97.06 174 HIS A O 1
ATOM 1185 N N . ALA A 1 175 ? 6.418 -6.965 -3.435 1.00 93.38 175 ALA A N 1
ATOM 1186 C CA . ALA A 1 175 ? 7.608 -7.126 -4.258 1.00 93.38 175 ALA A CA 1
ATOM 1187 C C . ALA A 1 175 ? 8.014 -5.771 -4.842 1.00 93.38 175 ALA A C 1
ATOM 1189 O O . ALA A 1 175 ? 7.182 -4.885 -5.036 1.00 93.38 175 ALA A O 1
ATOM 1190 N N . ARG A 1 176 ? 9.298 -5.552 -5.116 1.00 94.31 176 ARG A N 1
ATOM 1191 C CA . ARG A 1 176 ? 9.739 -4.383 -5.885 1.00 94.31 176 ARG A CA 1
ATOM 1192 C C . ARG A 1 176 ? 9.663 -4.677 -7.370 1.00 94.31 176 ARG A C 1
ATOM 1194 O O . ARG A 1 176 ? 9.740 -5.825 -7.806 1.00 94.31 176 ARG A O 1
ATOM 1201 N N . ARG A 1 177 ? 9.627 -3.614 -8.165 1.00 95.31 177 ARG A N 1
ATOM 1202 C CA . ARG A 1 177 ? 9.770 -3.739 -9.614 1.00 95.31 177 ARG A CA 1
ATOM 1203 C C . ARG A 1 177 ? 11.217 -4.141 -9.965 1.00 95.31 177 ARG A C 1
ATOM 1205 O O . ARG A 1 177 ? 12.140 -3.492 -9.467 1.00 95.31 177 ARG A O 1
ATOM 1212 N N . PRO A 1 178 ? 11.467 -5.133 -10.847 1.00 91.19 178 PRO A N 1
ATOM 1213 C CA . PRO A 1 178 ? 12.831 -5.608 -11.128 1.00 91.19 178 PRO A CA 1
ATOM 1214 C C . PRO A 1 178 ? 13.793 -4.561 -11.691 1.00 91.19 178 PRO A C 1
ATOM 1216 O O . PRO A 1 178 ? 14.995 -4.622 -11.446 1.00 91.19 178 PRO A O 1
ATOM 1219 N N . VAL A 1 179 ? 13.270 -3.588 -12.436 1.00 89.06 179 VAL A N 1
ATOM 1220 C CA . VAL A 1 179 ? 14.076 -2.563 -13.117 1.00 89.06 179 VAL A CA 1
ATOM 1221 C C . VAL A 1 179 ? 14.241 -1.275 -12.303 1.00 89.06 179 VAL A C 1
ATOM 1223 O O . VAL A 1 179 ? 14.811 -0.310 -12.806 1.00 89.06 179 VAL A O 1
ATOM 1226 N N . THR A 1 180 ? 13.740 -1.228 -11.063 1.00 88.81 180 THR A N 1
ATOM 1227 C CA . THR A 1 180 ? 13.828 -0.039 -10.201 1.00 88.81 180 THR A CA 1
ATOM 1228 C C . THR A 1 180 ? 14.542 -0.336 -8.886 1.00 88.81 180 THR A C 1
ATOM 1230 O O . THR A 1 180 ? 14.759 -1.486 -8.491 1.00 88.81 180 THR A O 1
ATOM 1233 N N . GLY A 1 181 ? 14.906 0.732 -8.178 1.00 83.75 181 GLY A N 1
ATOM 1234 C CA . GLY A 1 181 ? 15.423 0.641 -6.816 1.00 83.75 181 GLY A CA 1
ATOM 1235 C C . GLY A 1 181 ? 14.366 0.208 -5.796 1.00 83.75 181 GLY A C 1
ATOM 1236 O O . GLY A 1 181 ? 13.196 0.000 -6.123 1.00 83.75 181 GLY A O 1
ATOM 1237 N N . THR A 1 182 ? 14.815 0.093 -4.550 1.00 85.75 182 THR A N 1
ATOM 1238 C CA . THR A 1 182 ? 13.985 -0.164 -3.370 1.00 85.75 182 THR A CA 1
ATOM 1239 C C . THR A 1 182 ? 12.918 0.908 -3.203 1.00 85.75 182 THR A C 1
ATOM 1241 O O . THR A 1 182 ? 13.232 2.091 -3.308 1.00 85.75 182 THR A O 1
ATOM 1244 N N . MET A 1 183 ? 11.692 0.498 -2.879 1.00 82.00 183 MET A N 1
ATOM 1245 C CA . MET A 1 183 ? 10.624 1.409 -2.468 1.00 82.00 183 MET A CA 1
ATOM 1246 C C . MET A 1 183 ? 10.344 1.301 -0.970 1.00 82.00 183 MET A C 1
ATOM 1248 O O . MET A 1 183 ? 10.334 0.203 -0.416 1.00 82.00 183 MET A O 1
ATOM 1252 N N . TRP A 1 184 ? 10.065 2.443 -0.344 1.00 85.50 184 TRP A N 1
ATOM 1253 C CA . TRP A 1 184 ? 9.495 2.524 0.998 1.00 85.50 184 TRP A CA 1
ATOM 1254 C C . TRP A 1 184 ? 8.026 2.928 0.922 1.00 85.50 184 TRP A C 1
ATOM 1256 O O . TRP A 1 184 ? 7.668 3.796 0.118 1.00 85.50 184 TRP A O 1
ATOM 1266 N N . PHE A 1 185 ? 7.202 2.313 1.764 1.00 91.88 185 PHE A N 1
ATOM 1267 C CA . PHE A 1 185 ? 5.807 2.694 1.951 1.00 91.88 185 PHE A CA 1
ATOM 1268 C C . PHE A 1 185 ? 5.337 2.385 3.376 1.00 91.88 185 PHE A C 1
ATOM 1270 O O . PHE A 1 185 ? 5.889 1.511 4.044 1.00 91.88 185 PHE A O 1
ATOM 1277 N N . ASN A 1 186 ? 4.319 3.110 3.826 1.00 90.94 186 ASN A N 1
ATOM 1278 C CA . ASN A 1 186 ? 3.659 2.932 5.115 1.00 90.94 186 ASN A CA 1
ATOM 1279 C C . ASN A 1 186 ? 2.315 2.228 4.926 1.00 90.94 186 ASN A C 1
ATOM 1281 O O . ASN A 1 186 ? 1.660 2.397 3.893 1.00 90.94 186 ASN A O 1
ATOM 1285 N N . VAL A 1 187 ? 1.897 1.474 5.938 1.00 92.56 187 VAL A N 1
ATOM 1286 C CA . VAL A 1 187 ? 0.586 0.833 6.013 1.00 92.56 187 VAL A CA 1
ATOM 1287 C C . VAL A 1 187 ? -0.164 1.405 7.195 1.00 92.56 187 VAL A C 1
ATOM 1289 O O . VAL A 1 187 ? 0.331 1.390 8.317 1.00 92.56 187 VAL A O 1
ATOM 1292 N N . TRP A 1 188 ? -1.380 1.868 6.952 1.00 90.31 188 TRP A N 1
ATOM 1293 C CA . TRP A 1 188 ? -2.198 2.553 7.937 1.00 90.31 188 TRP A CA 1
ATOM 1294 C C . TRP A 1 188 ? -3.497 1.797 8.174 1.00 90.31 188 TRP A C 1
ATOM 1296 O O . TRP A 1 188 ? -4.068 1.242 7.237 1.00 90.31 188 TRP A O 1
ATOM 1306 N N . PHE A 1 189 ? -3.997 1.844 9.406 1.00 92.75 189 PHE A N 1
ATOM 1307 C CA . PHE A 1 189 ? -5.377 1.509 9.737 1.00 92.75 189 PHE A CA 1
ATOM 1308 C C . PHE A 1 189 ? -6.038 2.711 10.419 1.00 92.75 189 PHE A C 1
ATOM 1310 O O . PHE A 1 189 ? -5.568 3.157 11.465 1.00 92.75 189 PHE A O 1
ATOM 1317 N N . ASP A 1 190 ? -7.087 3.271 9.809 1.00 90.69 190 ASP A N 1
ATOM 1318 C CA . ASP A 1 190 ? -7.798 4.472 10.288 1.00 90.69 190 ASP A CA 1
ATOM 1319 C C . ASP A 1 190 ? -6.851 5.624 10.700 1.00 90.69 190 ASP A C 1
ATOM 1321 O O . ASP A 1 190 ? -7.017 6.278 11.729 1.00 90.69 190 ASP A O 1
ATOM 1325 N N . GLY A 1 191 ? -5.807 5.853 9.894 1.00 81.19 191 GLY A N 1
ATOM 1326 C CA . GLY A 1 191 ? -4.800 6.898 10.120 1.00 81.19 191 GLY A CA 1
ATOM 1327 C C . GLY A 1 191 ? -3.717 6.556 11.152 1.00 81.19 191 GLY A C 1
ATOM 1328 O O . GLY A 1 191 ? -2.819 7.364 11.376 1.00 81.19 191 GLY A O 1
ATOM 1329 N N . THR A 1 192 ? -3.755 5.365 11.753 1.00 81.94 192 THR A N 1
ATOM 1330 C CA . THR A 1 192 ? -2.680 4.846 12.612 1.00 81.94 192 THR A CA 1
ATOM 1331 C C . THR A 1 192 ? -1.692 4.048 11.771 1.00 81.94 192 THR A C 1
ATOM 1333 O O . THR A 1 192 ? -2.102 3.102 11.107 1.00 81.94 192 THR A O 1
ATOM 1336 N N . ASP A 1 193 ? -0.405 4.398 11.806 1.00 83.12 193 ASP A N 1
ATOM 1337 C CA . ASP A 1 193 ? 0.641 3.600 11.155 1.00 83.12 193 ASP A CA 1
ATOM 1338 C C . ASP A 1 193 ? 0.775 2.244 11.859 1.00 83.12 193 ASP A C 1
ATOM 1340 O O . ASP A 1 193 ? 0.987 2.176 13.075 1.00 83.12 193 ASP A O 1
ATOM 1344 N N . VAL A 1 194 ? 0.619 1.169 11.096 1.00 82.31 194 VAL A N 1
ATOM 1345 C CA . VAL A 1 194 ? 0.698 -0.213 11.569 1.00 82.31 194 VAL A CA 1
ATOM 1346 C C . VAL A 1 194 ? 1.840 -0.992 10.915 1.00 82.31 194 VAL A C 1
ATOM 1348 O O . VAL A 1 194 ? 2.159 -2.079 11.404 1.00 82.31 194 VAL A O 1
ATOM 1351 N N . ALA A 1 195 ? 2.479 -0.477 9.856 1.00 77.50 195 ALA A N 1
ATOM 1352 C CA . ALA A 1 195 ? 3.698 -1.064 9.301 1.00 77.50 195 ALA A CA 1
ATOM 1353 C C . ALA A 1 195 ? 4.499 -0.086 8.425 1.00 77.50 195 ALA A C 1
ATOM 1355 O O . ALA A 1 195 ? 3.978 0.496 7.481 1.00 77.50 195 ALA A O 1
ATOM 1356 N N . ASP A 1 196 ? 5.814 -0.050 8.642 1.00 82.50 196 ASP A N 1
ATOM 1357 C CA . ASP A 1 196 ? 6.789 0.510 7.705 1.00 82.50 196 ASP A CA 1
ATOM 1358 C C . ASP A 1 196 ? 7.362 -0.611 6.827 1.00 82.50 196 ASP A C 1
ATOM 1360 O O . ASP A 1 196 ? 7.965 -1.557 7.344 1.00 82.50 196 ASP A O 1
ATOM 1364 N N . VAL A 1 197 ? 7.247 -0.503 5.503 1.00 83.06 197 VAL A N 1
ATOM 1365 C CA . VAL A 1 197 ? 7.703 -1.545 4.572 1.00 83.06 197 VAL A CA 1
ATOM 1366 C C . VAL A 1 197 ? 8.830 -1.047 3.681 1.00 83.06 197 VAL A C 1
ATOM 1368 O O . VAL A 1 197 ? 8.815 0.072 3.168 1.00 83.06 197 VAL A O 1
ATOM 1371 N N . MET A 1 198 ? 9.822 -1.915 3.475 1.00 85.00 198 MET A N 1
ATOM 1372 C CA . MET A 1 198 ? 10.911 -1.713 2.525 1.00 85.00 198 MET A CA 1
ATOM 1373 C C . MET A 1 198 ? 10.904 -2.837 1.492 1.00 85.00 198 MET A C 1
ATOM 1375 O O . MET A 1 198 ? 11.278 -3.971 1.779 1.00 85.00 198 MET A O 1
ATOM 1379 N N . SER A 1 199 ? 10.492 -2.506 0.274 1.00 86.31 199 SER A N 1
ATOM 1380 C CA . SER A 1 199 ? 10.397 -3.443 -0.836 1.00 86.31 199 SER A CA 1
ATOM 1381 C C . SER A 1 199 ? 11.740 -3.590 -1.547 1.00 86.31 199 SER A C 1
ATOM 1383 O O . SER A 1 199 ? 12.122 -2.733 -2.344 1.00 86.31 199 SER A O 1
ATOM 1385 N N . THR A 1 200 ? 12.485 -4.653 -1.229 1.00 85.69 200 THR A N 1
ATOM 1386 C CA . THR A 1 200 ? 13.823 -4.941 -1.791 1.00 85.69 200 THR A CA 1
ATOM 1387 C C . THR A 1 200 ? 13.871 -6.181 -2.682 1.00 85.69 200 THR A C 1
ATOM 1389 O O . THR A 1 200 ? 14.715 -6.261 -3.576 1.00 85.69 200 THR A O 1
ATOM 1392 N N . SER A 1 201 ? 12.989 -7.151 -2.448 1.00 88.31 201 SER A N 1
ATOM 1393 C CA . SER A 1 201 ? 12.920 -8.408 -3.194 1.00 88.31 201 SER A CA 1
ATOM 1394 C C . SER A 1 201 ? 12.074 -8.249 -4.452 1.00 88.31 201 SER A C 1
ATOM 1396 O O . SER A 1 201 ? 11.055 -7.568 -4.418 1.00 88.31 201 SER A O 1
ATOM 1398 N N . THR A 1 202 ? 12.484 -8.861 -5.562 1.00 92.75 202 THR A N 1
ATOM 1399 C CA . THR A 1 202 ? 11.636 -8.977 -6.763 1.00 92.75 202 THR A CA 1
ATOM 1400 C C . THR A 1 202 ? 10.605 -10.097 -6.650 1.00 92.75 202 THR A C 1
ATOM 1402 O O . THR A 1 202 ? 9.641 -10.095 -7.407 1.00 92.75 202 THR A O 1
ATOM 1405 N N . ASP A 1 203 ? 10.795 -11.016 -5.703 1.00 89.94 203 ASP A N 1
ATOM 1406 C CA . ASP A 1 203 ? 9.815 -12.031 -5.321 1.00 89.94 203 ASP A CA 1
ATOM 1407 C C . ASP A 1 203 ? 8.944 -11.509 -4.176 1.00 89.94 203 ASP A C 1
ATOM 1409 O O . ASP A 1 203 ? 9.436 -10.763 -3.320 1.00 89.94 203 ASP A O 1
ATOM 1413 N N . PHE A 1 204 ? 7.683 -11.940 -4.131 1.00 88.88 204 PHE A N 1
ATOM 1414 C CA . PHE A 1 204 ? 6.752 -11.557 -3.076 1.00 88.88 204 PHE A CA 1
ATOM 1415 C C . PHE A 1 204 ? 7.204 -12.053 -1.702 1.00 88.88 204 PHE A C 1
ATOM 1417 O O . PHE A 1 204 ? 7.398 -13.249 -1.477 1.00 88.88 204 PHE A O 1
ATOM 1424 N N . THR A 1 205 ? 7.341 -11.116 -0.766 1.00 83.44 205 THR A N 1
ATOM 1425 C CA . THR A 1 205 ? 7.650 -11.395 0.637 1.00 83.44 205 THR A CA 1
ATOM 1426 C C . THR A 1 205 ? 6.473 -11.015 1.529 1.00 83.44 205 THR A C 1
ATOM 1428 O O . THR A 1 205 ? 5.939 -9.914 1.372 1.00 83.44 205 THR A O 1
ATOM 1431 N N . PRO A 1 206 ? 6.060 -11.882 2.473 1.00 83.50 206 PRO A N 1
ATOM 1432 C CA . PRO A 1 206 ? 4.933 -11.593 3.348 1.00 83.50 206 PRO A CA 1
ATOM 1433 C C . PRO A 1 206 ? 5.302 -10.563 4.421 1.00 83.50 206 PRO A C 1
ATOM 1435 O O . PRO A 1 206 ? 6.408 -10.567 4.965 1.00 83.50 206 PRO A O 1
ATOM 1438 N N . VAL A 1 207 ? 4.328 -9.734 4.787 1.00 82.62 207 VAL A N 1
ATOM 1439 C CA . VAL A 1 207 ? 4.372 -8.794 5.906 1.00 82.62 207 VAL A CA 1
ATOM 1440 C C . VAL A 1 207 ? 3.187 -9.063 6.822 1.00 82.62 207 VAL A C 1
ATOM 1442 O O . VAL A 1 207 ? 2.066 -9.321 6.393 1.00 82.62 207 VAL A O 1
ATOM 1445 N N . THR A 1 208 ? 3.439 -8.989 8.123 1.00 84.25 208 THR A N 1
ATOM 1446 C CA . THR A 1 208 ? 2.398 -8.939 9.147 1.00 84.25 208 THR A CA 1
ATOM 1447 C C . THR A 1 208 ? 2.566 -7.640 9.918 1.00 84.25 208 THR A C 1
ATOM 1449 O O . THR A 1 208 ? 3.624 -7.404 10.504 1.00 84.25 208 THR A O 1
ATOM 1452 N N . SER A 1 209 ? 1.535 -6.798 9.918 1.00 85.25 209 SER A N 1
ATOM 1453 C CA . SER A 1 209 ? 1.566 -5.502 10.595 1.00 85.25 209 SER A CA 1
ATOM 1454 C C . SER A 1 209 ? 1.667 -5.644 12.119 1.00 85.25 209 SER A C 1
ATOM 1456 O O . SER A 1 209 ? 1.407 -6.706 12.705 1.00 85.25 209 SER A O 1
ATOM 1458 N N . ALA A 1 210 ? 1.956 -4.532 12.797 1.00 78.38 210 ALA A N 1
ATOM 1459 C CA . ALA A 1 210 ? 1.643 -4.384 14.211 1.00 78.38 210 ALA A CA 1
ATOM 1460 C C . ALA A 1 210 ? 0.141 -4.625 14.457 1.00 78.38 210 ALA A C 1
ATOM 1462 O O . ALA A 1 210 ? -0.692 -4.430 13.567 1.00 78.38 210 ALA A O 1
ATOM 1463 N N . ALA A 1 211 ? -0.200 -5.087 15.662 1.00 78.50 211 ALA A N 1
ATOM 1464 C CA . ALA A 1 211 ? -1.598 -5.256 16.030 1.00 78.50 211 ALA A CA 1
ATOM 1465 C C . ALA A 1 211 ? -2.251 -3.889 16.265 1.00 78.50 211 ALA A C 1
ATOM 1467 O O . ALA A 1 211 ? -1.640 -3.012 16.873 1.00 78.50 211 ALA A O 1
ATOM 1468 N N . PHE A 1 212 ? -3.500 -3.745 15.837 1.00 83.06 212 PHE A N 1
ATOM 1469 C CA . PHE A 1 212 ? -4.343 -2.582 16.104 1.00 83.06 212 PHE A CA 1
ATOM 1470 C C . PHE A 1 212 ? -5.678 -3.039 16.688 1.00 83.06 212 PHE A C 1
ATOM 1472 O O . PHE A 1 212 ? -6.112 -4.165 16.452 1.00 83.06 212 PHE A O 1
ATOM 1479 N N . THR A 1 213 ? -6.337 -2.174 17.453 1.00 84.94 213 THR A N 1
ATOM 1480 C CA . THR A 1 213 ? -7.658 -2.460 18.024 1.00 84.94 213 THR A CA 1
ATOM 1481 C C . THR A 1 213 ? -8.720 -1.727 17.223 1.00 84.94 213 THR A C 1
ATOM 1483 O O . THR A 1 213 ? -8.641 -0.509 17.071 1.00 84.94 213 THR A O 1
ATOM 1486 N N . ALA A 1 214 ? -9.721 -2.450 16.725 1.00 83.06 214 ALA A N 1
ATOM 1487 C CA . ALA A 1 214 ? -10.818 -1.833 15.990 1.00 83.06 214 ALA A CA 1
ATOM 1488 C C . ALA A 1 214 ? -11.668 -0.961 16.926 1.00 83.06 214 ALA A C 1
ATOM 1490 O O . ALA A 1 214 ? -12.039 -1.385 18.022 1.00 83.06 214 ALA A O 1
ATOM 1491 N N . THR A 1 215 ? -12.005 0.252 16.496 1.00 89.12 215 THR A N 1
ATOM 1492 C CA . THR A 1 215 ? -12.876 1.177 17.246 1.00 89.12 215 THR A CA 1
ATOM 1493 C C . THR A 1 215 ? -14.319 1.156 16.740 1.00 89.12 215 THR A C 1
ATOM 1495 O O . THR A 1 215 ? -15.232 1.576 17.449 1.00 89.12 215 THR A O 1
ATOM 1498 N N . ALA A 1 216 ? -14.534 0.620 15.538 1.00 88.38 216 ALA A N 1
ATOM 1499 C CA . ALA A 1 216 ? -15.815 0.515 14.856 1.00 88.38 216 ALA A CA 1
ATOM 1500 C C . ALA A 1 216 ? -15.942 -0.840 14.135 1.00 88.38 216 ALA A C 1
ATOM 1502 O O . ALA A 1 216 ? -15.014 -1.649 14.122 1.00 88.38 216 ALA A O 1
ATOM 1503 N N . THR A 1 217 ? -17.114 -1.101 13.550 1.00 92.62 217 THR A N 1
ATOM 1504 C CA . THR A 1 217 ? -17.376 -2.310 12.745 1.00 92.62 217 THR A CA 1
ATOM 1505 C C . THR A 1 217 ? -16.854 -2.211 11.309 1.00 92.62 217 THR A C 1
ATOM 1507 O O . THR A 1 217 ? -16.879 -3.191 10.558 1.00 92.62 217 THR A O 1
ATOM 1510 N N . THR A 1 218 ? -16.362 -1.033 10.937 1.00 94.25 218 THR A N 1
ATOM 1511 C CA . THR A 1 218 ? -15.736 -0.710 9.657 1.00 94.25 218 THR A CA 1
ATOM 1512 C C . THR A 1 218 ? -14.443 0.055 9.899 1.00 94.25 218 THR A C 1
ATOM 1514 O O . THR A 1 218 ? -14.309 0.697 10.938 1.00 94.25 218 THR A O 1
ATOM 1517 N N . GLY A 1 219 ? -13.531 0.033 8.935 1.00 93.38 219 GLY A N 1
ATOM 1518 C CA . GLY A 1 219 ? -12.298 0.817 8.970 1.00 93.38 219 GLY A CA 1
ATOM 1519 C C . GLY A 1 219 ? -11.698 0.967 7.580 1.00 93.38 219 GLY A C 1
ATOM 1520 O O . GLY A 1 219 ? -12.290 0.531 6.593 1.00 93.38 219 GLY A O 1
ATOM 1521 N N . THR A 1 220 ? -10.528 1.582 7.499 1.00 97.38 220 THR A N 1
ATOM 1522 C CA . THR A 1 220 ? -9.805 1.810 6.246 1.00 97.38 220 THR A CA 1
ATOM 1523 C C . THR A 1 220 ? -8.358 1.373 6.390 1.00 97.38 220 THR A C 1
ATOM 1525 O O . THR A 1 220 ? -7.652 1.853 7.277 1.00 97.38 220 THR A O 1
ATOM 1528 N N . ILE A 1 221 ? -7.910 0.503 5.488 1.00 97.44 221 ILE A N 1
ATOM 1529 C CA . ILE A 1 221 ? -6.490 0.228 5.265 1.00 97.44 221 ILE A CA 1
ATOM 1530 C C . ILE A 1 221 ? -5.974 1.243 4.250 1.00 97.44 221 ILE A C 1
ATOM 1532 O O . ILE A 1 221 ? -6.652 1.498 3.256 1.00 97.44 221 ILE A O 1
ATOM 1536 N N . ALA A 1 222 ? -4.785 1.799 4.464 1.00 97.06 222 ALA A N 1
ATOM 1537 C CA . ALA A 1 222 ? -4.096 2.567 3.434 1.00 97.06 222 ALA A CA 1
ATOM 1538 C C . ALA A 1 222 ? -2.661 2.084 3.238 1.00 97.06 222 ALA A C 1
ATOM 1540 O O . ALA A 1 222 ? -1.951 1.861 4.212 1.00 97.06 222 ALA A O 1
ATOM 1541 N N . PHE A 1 223 ? -2.226 1.983 1.988 1.00 98.38 223 PHE A N 1
ATOM 1542 C CA . PHE A 1 223 ? -0.829 1.809 1.610 1.00 98.38 223 PHE A CA 1
ATOM 1543 C C . PHE A 1 223 ? -0.347 3.111 0.981 1.00 98.38 223 PHE A C 1
ATOM 1545 O O . PHE A 1 223 ? -0.917 3.545 -0.019 1.00 98.38 223 PHE A O 1
ATOM 1552 N N . THR A 1 224 ? 0.679 3.740 1.549 1.00 95.88 224 THR A N 1
ATOM 1553 C CA . THR A 1 224 ? 1.155 5.061 1.113 1.00 95.88 224 THR A CA 1
ATOM 1554 C C . THR A 1 224 ? 2.642 5.021 0.816 1.00 95.88 224 THR A C 1
ATOM 1556 O O . THR A 1 224 ? 3.454 4.776 1.705 1.00 95.88 224 THR A O 1
ATOM 1559 N N . GLY A 1 225 ? 3.003 5.268 -0.438 1.00 89.62 225 GLY A N 1
ATOM 1560 C CA . GLY A 1 225 ? 4.380 5.364 -0.892 1.00 89.62 225 GLY A CA 1
ATOM 1561 C C . GLY A 1 225 ? 5.104 6.598 -0.364 1.00 89.62 225 GLY A C 1
ATOM 1562 O O . GLY A 1 225 ? 4.514 7.522 0.190 1.00 89.62 225 GLY A O 1
ATOM 1563 N N . VAL A 1 226 ? 6.415 6.633 -0.571 1.00 83.06 226 VAL A N 1
ATOM 1564 C CA . VAL A 1 226 ? 7.224 7.822 -0.288 1.00 83.06 226 VAL A CA 1
ATOM 1565 C C . VAL A 1 226 ? 7.089 8.871 -1.399 1.00 83.06 226 VAL A C 1
ATOM 1567 O O . VAL A 1 226 ? 7.118 8.539 -2.584 1.00 83.06 226 VAL A O 1
ATOM 1570 N N . VAL A 1 227 ? 7.015 10.150 -1.022 1.00 86.31 227 VAL A N 1
ATOM 1571 C CA . VAL A 1 227 ? 7.155 11.275 -1.960 1.00 86.31 227 VAL A CA 1
ATOM 1572 C C . VAL A 1 227 ? 8.620 11.370 -2.386 1.00 86.31 227 VAL A C 1
ATOM 1574 O O . VAL A 1 227 ? 9.501 11.666 -1.577 1.00 86.31 227 VAL A O 1
ATOM 1577 N N . THR A 1 228 ? 8.912 11.085 -3.651 1.00 82.12 228 THR A N 1
ATOM 1578 C CA . THR A 1 228 ? 10.278 11.075 -4.179 1.00 82.12 228 THR A CA 1
ATOM 1579 C C . THR A 1 228 ? 10.299 11.273 -5.689 1.00 82.12 228 THR A C 1
ATOM 1581 O O . THR A 1 228 ? 9.471 10.722 -6.403 1.00 82.12 228 THR A O 1
ATOM 1584 N N . ALA A 1 229 ? 11.309 11.981 -6.201 1.00 81.88 229 ALA A N 1
ATOM 1585 C CA . ALA A 1 229 ? 11.561 12.071 -7.643 1.00 81.88 229 ALA A CA 1
ATOM 1586 C C . ALA A 1 229 ? 12.039 10.740 -8.255 1.00 81.88 229 ALA A C 1
ATOM 1588 O O . ALA A 1 229 ? 12.027 10.581 -9.474 1.00 81.88 229 ALA A O 1
ATOM 1589 N N . ASN A 1 230 ? 12.493 9.790 -7.430 1.00 85.75 230 ASN A N 1
ATOM 1590 C CA . ASN A 1 230 ? 13.022 8.527 -7.925 1.00 85.75 230 ASN A CA 1
ATOM 1591 C C . ASN A 1 230 ? 11.884 7.632 -8.443 1.00 85.75 230 ASN A C 1
ATOM 1593 O O . ASN A 1 230 ? 10.918 7.406 -7.713 1.00 85.75 230 ASN A O 1
ATOM 1597 N N . PRO A 1 231 ? 12.007 7.043 -9.646 1.00 87.62 231 PRO A N 1
ATOM 1598 C CA . PRO A 1 231 ? 11.007 6.132 -10.197 1.00 87.62 231 PRO A CA 1
ATOM 1599 C C . PRO A 1 231 ? 11.153 4.736 -9.569 1.00 87.62 231 PRO A C 1
ATOM 1601 O O . PRO A 1 231 ? 11.536 3.775 -10.231 1.00 87.62 231 PRO A O 1
ATOM 1604 N N . ILE A 1 232 ? 10.925 4.640 -8.260 1.00 90.94 232 ILE A N 1
ATOM 1605 C CA . ILE A 1 232 ? 10.905 3.394 -7.479 1.00 90.94 232 ILE A CA 1
ATOM 1606 C C . ILE A 1 232 ? 9.473 2.902 -7.328 1.00 90.94 232 ILE A C 1
ATOM 1608 O O . ILE A 1 232 ? 8.536 3.700 -7.385 1.00 90.94 232 ILE A O 1
ATOM 1612 N N . SER A 1 233 ? 9.272 1.594 -7.183 1.00 97.19 233 SER A N 1
ATOM 1613 C CA . SER A 1 233 ? 7.916 1.041 -7.125 1.00 97.19 233 SER A CA 1
ATOM 1614 C C . SER A 1 233 ? 7.830 -0.261 -6.345 1.00 97.19 233 SER A C 1
ATOM 1616 O O . SER A 1 233 ? 8.782 -1.048 -6.328 1.00 97.19 233 SER A O 1
ATOM 1618 N N . ALA A 1 234 ? 6.663 -0.496 -5.753 1.00 97.25 234 ALA A N 1
ATOM 1619 C CA . ALA A 1 234 ? 6.311 -1.725 -5.061 1.00 97.25 234 ALA A CA 1
ATOM 1620 C C . ALA A 1 234 ? 4.952 -2.227 -5.547 1.00 97.25 234 ALA A C 1
ATOM 1622 O O . ALA A 1 234 ? 4.025 -1.433 -5.685 1.00 97.25 234 ALA A O 1
ATOM 1623 N N . ALA A 1 235 ? 4.864 -3.531 -5.782 1.00 98.44 235 ALA A N 1
ATOM 1624 C CA . ALA A 1 235 ? 3.621 -4.276 -5.875 1.00 98.44 235 ALA A CA 1
ATOM 1625 C C . ALA A 1 235 ? 3.200 -4.760 -4.485 1.00 98.44 235 ALA A C 1
ATOM 1627 O O . ALA A 1 235 ? 4.062 -5.022 -3.639 1.00 98.44 235 ALA A O 1
ATOM 1628 N N . ILE A 1 236 ? 1.894 -4.872 -4.282 1.00 98.56 236 ILE A N 1
ATOM 1629 C CA . ILE A 1 236 ? 1.217 -5.307 -3.065 1.00 98.56 236 ILE A CA 1
ATOM 1630 C C . ILE A 1 236 ? 0.130 -6.297 -3.480 1.00 98.56 236 ILE A C 1
ATOM 1632 O O . ILE A 1 236 ? -0.572 -6.050 -4.463 1.00 98.56 236 ILE A O 1
ATOM 1636 N N . ASP A 1 237 ? 0.024 -7.376 -2.713 1.00 94.12 237 ASP A N 1
ATOM 1637 C CA . ASP A 1 237 ? -1.054 -8.364 -2.770 1.00 94.12 237 ASP A CA 1
ATOM 1638 C C . ASP A 1 237 ? -1.256 -8.996 -1.386 1.00 94.12 237 ASP A C 1
ATOM 1640 O O . ASP A 1 237 ? -0.289 -9.620 -0.885 1.00 94.12 237 ASP A O 1
#

pLDDT: mean 75.0, std 22.64, range [25.58, 98.69]

Secondary structure (DSSP, 8-state):
--PPPPP--PPPPP----PPPPPPPPPEEEEE-TTS-EEEEEETTS-EEEEEE-TTS-EEEEEEE---------------------PPPPEETTTT---S--SS-EEES-EETTEEEESSEEEEETTSTT-PPPPSSSSEEEEEE--BSS---EEEEEEES--TT-EE--EEEEEE-TTS--EEEEEEETTEEEEEEEE--SS-EEEEPPPEE-SSSEEEEEEEE--BSS--EEEE-